Protein AF-A0A8G1UDC6-F1 (afdb_monomer)

Secondary structure (DSSP, 8-state):
---------------------------------TTHHHHHHHHHHHHHHHHHTT-EEEHHHHHHHTT------SS--EEEESSSS-HHHHHHHHHHHHHHTT-EEE-----SSEEEEEEEETTEEEEEEEEE----S--B--TT-SS-B--HHHHHHHHHHHHHHH--HHHHHHHHHHTTTS-HHHHHHHHHTT--SS-TTHHHHHHHHHHHHHHHTS-TT-HHHHHHHHHHHHHHHHHHHHHHHHHTT---TTSTT-------PPPP----------------------

Radius of gyration: 35.72 Å; Cα contacts (8 Å, |Δi|>4): 346; chains: 1; bounding box: 123×46×141 Å

Solvent-accessible surface area (backbone atoms only — not comparable to full-atom values): 17680 Å² total; per-residue (Å²): 142,83,89,85,85,85,91,87,84,89,83,89,79,88,78,86,78,84,87,76,90,72,92,77,78,95,69,88,72,72,79,76,45,89,61,50,70,49,51,52,51,52,42,53,64,41,20,69,58,26,68,75,60,57,35,17,32,27,56,37,68,33,39,40,55,73,73,37,85,32,62,66,68,76,58,47,60,37,34,35,23,67,68,81,75,60,56,66,60,54,50,51,54,49,45,51,50,35,41,74,74,69,40,52,71,47,78,59,89,61,59,84,51,38,38,48,36,41,33,41,50,96,85,42,76,37,32,37,34,40,37,63,44,81,63,84,58,73,62,40,73,48,83,90,53,70,44,41,22,44,30,69,66,51,34,44,15,47,33,52,49,51,20,53,74,68,30,39,44,56,36,47,47,37,44,55,37,45,55,81,82,42,55,72,70,54,43,50,56,44,30,51,72,66,55,84,67,92,61,80,64,54,62,57,58,45,38,23,58,23,32,42,53,11,36,73,65,45,64,84,91,49,62,62,65,31,52,52,30,47,49,52,24,48,51,46,50,52,51,52,52,56,56,50,51,62,72,68,62,66,78,60,83,80,66,75,79,72,72,79,89,77,82,85,82,85,84,85,86,87,82,89,81,87,84,87,82,87,89,82,86,84,81,83,85,88,86,85,88,136

Structure (mmCIF, N/CA/C/O backbone):
data_AF-A0A8G1UDC6-F1
#
_entry.id   AF-A0A8G1UDC6-F1
#
loop_
_atom_site.group_PDB
_atom_site.id
_atom_site.type_symbol
_atom_site.label_atom_id
_atom_site.label_alt_id
_atom_site.label_comp_id
_atom_site.label_asym_id
_atom_site.label_entity_id
_atom_site.label_seq_id
_atom_site.pdbx_PDB_ins_code
_atom_site.Cartn_x
_atom_site.Cartn_y
_atom_site.Cartn_z
_atom_site.occupancy
_atom_site.B_iso_or_equiv
_atom_site.auth_seq_id
_atom_site.auth_comp_id
_atom_site.auth_asym_id
_atom_site.auth_atom_id
_atom_site.pdbx_PDB_model_num
ATOM 1 N N . MET A 1 1 ? 69.628 4.268 53.615 1.00 43.34 1 MET A N 1
ATOM 2 C CA . MET A 1 1 ? 70.796 3.500 53.152 1.00 43.34 1 MET A CA 1
ATOM 3 C C . MET A 1 1 ? 70.435 2.039 53.298 1.00 43.34 1 MET A C 1
ATOM 5 O O . MET A 1 1 ? 70.384 1.570 54.422 1.00 43.34 1 MET A O 1
ATOM 9 N N . ASP A 1 2 ? 69.950 1.421 52.227 1.00 42.97 2 ASP A N 1
ATOM 10 C CA . ASP A 1 2 ? 70.612 0.277 51.594 1.00 42.97 2 ASP A CA 1
ATOM 11 C C . ASP A 1 2 ? 69.826 -0.099 50.334 1.00 42.97 2 ASP A C 1
ATOM 13 O O . ASP A 1 2 ? 68.608 -0.274 50.358 1.00 42.97 2 ASP A O 1
ATOM 17 N N . GLU A 1 3 ? 70.551 -0.112 49.221 1.00 47.50 3 GLU A N 1
ATOM 18 C CA . GLU A 1 3 ? 70.140 -0.647 47.929 1.00 47.50 3 GLU A CA 1
ATOM 19 C C . GLU A 1 3 ? 70.458 -2.144 47.860 1.00 47.50 3 GLU A C 1
ATOM 21 O O . GLU A 1 3 ? 71.417 -2.610 48.468 1.00 47.50 3 GLU A O 1
ATOM 26 N N . THR A 1 4 ? 69.672 -2.878 47.073 1.00 51.91 4 THR A N 1
ATOM 27 C CA . THR A 1 4 ? 70.009 -4.055 46.235 1.00 51.91 4 THR A CA 1
ATOM 28 C C . THR A 1 4 ? 68.657 -4.555 45.692 1.00 51.91 4 THR A C 1
ATOM 30 O O . THR A 1 4 ? 67.708 -4.689 46.450 1.00 51.91 4 THR A O 1
ATOM 33 N N . GLY A 1 5 ? 68.377 -4.777 44.408 1.00 40.84 5 GLY A N 1
ATOM 34 C CA . GLY A 1 5 ? 69.206 -4.995 43.230 1.00 40.84 5 GLY A CA 1
ATOM 35 C C . GLY A 1 5 ? 68.866 -6.366 42.621 1.00 40.84 5 GLY A C 1
ATOM 36 O O . GLY A 1 5 ? 69.236 -7.374 43.206 1.00 40.84 5 GLY A O 1
ATOM 37 N N . GLY A 1 6 ? 68.228 -6.402 41.437 1.00 38.47 6 GLY A N 1
ATOM 38 C CA . GLY A 1 6 ? 68.503 -7.444 40.423 1.00 38.47 6 GLY A CA 1
ATOM 39 C C . GLY A 1 6 ? 67.436 -8.498 40.046 1.00 38.47 6 GLY A C 1
ATOM 40 O O . GLY A 1 6 ? 67.378 -9.555 40.652 1.00 38.47 6 GLY A O 1
ATOM 41 N N . ALA A 1 7 ? 66.718 -8.220 38.944 1.00 42.31 7 ALA A N 1
ATOM 42 C CA . ALA A 1 7 ? 66.641 -8.968 37.662 1.00 42.31 7 ALA A CA 1
ATOM 43 C C . ALA A 1 7 ? 66.162 -10.446 37.512 1.00 42.31 7 ALA A C 1
ATOM 45 O O . ALA A 1 7 ? 66.628 -11.354 38.187 1.00 42.31 7 ALA A O 1
ATOM 46 N N . GLY A 1 8 ? 65.393 -10.670 36.422 1.00 32.50 8 GLY A N 1
ATOM 47 C CA . GLY A 1 8 ? 65.305 -11.915 35.617 1.00 32.50 8 GLY A CA 1
ATOM 48 C C . GLY A 1 8 ? 63.871 -12.470 35.474 1.00 32.50 8 GLY A C 1
ATOM 49 O O . GLY A 1 8 ? 63.338 -12.962 36.454 1.00 32.50 8 GLY A O 1
ATOM 50 N N . ALA A 1 9 ? 63.097 -12.290 34.392 1.00 35.19 9 ALA A N 1
ATOM 51 C CA . ALA A 1 9 ? 63.211 -12.678 32.971 1.00 35.19 9 ALA A CA 1
ATOM 52 C C . ALA A 1 9 ? 62.417 -13.959 32.591 1.00 35.19 9 ALA A C 1
ATOM 54 O O . ALA A 1 9 ? 62.585 -15.007 33.200 1.00 35.19 9 ALA A O 1
ATOM 55 N N . ALA A 1 10 ? 61.677 -13.825 31.477 1.00 33.41 10 ALA A N 1
ATOM 56 C CA . ALA A 1 10 ? 61.225 -14.833 30.502 1.00 33.41 10 ALA A CA 1
ATOM 57 C C . ALA A 1 10 ? 59.993 -15.723 30.790 1.00 33.41 10 ALA A C 1
ATOM 59 O O . ALA A 1 10 ? 59.867 -16.348 31.835 1.00 33.41 10 ALA A O 1
ATOM 60 N N . GLY A 1 11 ? 59.138 -15.863 29.763 1.00 32.22 11 GLY A N 1
ATOM 61 C CA . GLY A 1 11 ? 58.190 -16.977 29.644 1.00 32.22 11 GLY A CA 1
ATOM 62 C C . GLY A 1 11 ? 56.978 -16.708 28.754 1.00 32.22 11 GLY A C 1
ATOM 63 O O . GLY A 1 11 ? 55.902 -16.415 29.257 1.00 32.22 11 GLY A O 1
ATOM 64 N N . ALA A 1 12 ? 57.152 -16.816 27.435 1.00 35.72 12 ALA A N 1
ATOM 65 C CA . ALA A 1 12 ? 56.077 -16.811 26.445 1.00 35.72 12 ALA A CA 1
ATOM 66 C C . ALA A 1 12 ? 55.159 -18.045 26.572 1.00 35.72 12 ALA A C 1
ATOM 68 O O . ALA A 1 12 ? 55.632 -19.141 26.864 1.00 35.72 12 ALA A O 1
ATOM 69 N N . GLY A 1 13 ? 53.870 -17.877 26.271 1.00 33.97 13 GLY A N 1
ATOM 70 C CA . GLY A 1 13 ? 52.909 -18.969 26.134 1.00 33.97 13 GLY A CA 1
ATOM 71 C C . GLY A 1 13 ? 51.790 -18.577 25.177 1.00 33.97 13 GLY A C 1
ATOM 72 O O . GLY A 1 13 ? 50.877 -17.848 25.552 1.00 33.97 13 GLY A O 1
ATOM 73 N N . ALA A 1 14 ? 51.911 -19.027 23.929 1.00 36.09 14 ALA A N 1
ATOM 74 C CA . ALA A 1 14 ? 50.876 -18.951 22.910 1.00 36.09 14 ALA A CA 1
ATOM 75 C C . ALA A 1 14 ? 49.704 -19.869 23.293 1.00 36.09 14 ALA A C 1
ATOM 77 O O . ALA A 1 14 ? 49.910 -21.049 23.570 1.00 36.09 14 ALA A O 1
ATOM 78 N N . GLY A 1 15 ? 48.489 -19.321 23.314 1.00 33.44 15 GLY A N 1
ATOM 79 C CA . GLY A 1 15 ? 47.251 -20.082 23.442 1.00 33.44 15 GLY A CA 1
ATOM 80 C C . GLY A 1 15 ? 46.541 -20.127 22.097 1.00 33.44 15 GLY A C 1
ATOM 81 O O . GLY A 1 15 ? 45.907 -19.152 21.701 1.00 33.44 15 GLY A O 1
ATOM 82 N N . GLU A 1 16 ? 46.675 -21.251 21.397 1.00 32.72 16 GLU A N 1
ATOM 83 C CA . GLU A 1 16 ? 45.831 -21.626 20.266 1.00 32.72 16 GLU A CA 1
ATOM 84 C C . GLU A 1 16 ? 44.377 -21.750 20.740 1.00 32.72 16 GLU A C 1
ATOM 86 O O . GLU A 1 16 ? 44.069 -22.549 21.624 1.00 32.72 16 GLU A O 1
ATOM 91 N N . VAL A 1 17 ? 43.466 -20.980 20.140 1.00 35.38 17 VAL A N 1
ATOM 92 C CA . VAL A 1 17 ? 42.025 -21.208 20.288 1.00 35.38 17 VAL A CA 1
ATOM 93 C C . VAL A 1 17 ? 41.536 -21.869 19.009 1.00 35.38 17 VAL A C 1
ATOM 95 O O . VAL A 1 17 ? 41.460 -21.254 17.947 1.00 35.38 17 VAL A O 1
ATOM 98 N N . SER A 1 18 ? 41.250 -23.162 19.142 1.00 32.66 18 SER A N 1
ATOM 99 C CA . SER A 1 18 ? 40.616 -24.006 18.134 1.00 32.66 18 SER A CA 1
ATOM 100 C C . SER A 1 18 ? 39.288 -23.406 17.675 1.00 32.66 18 SER A C 1
ATOM 102 O O . SER A 1 18 ? 38.358 -23.250 18.466 1.00 32.66 18 SER A O 1
ATOM 104 N N . VAL A 1 19 ? 39.183 -23.124 16.377 1.00 33.09 19 VAL A N 1
ATOM 105 C CA . VAL A 1 19 ? 37.913 -22.824 15.712 1.00 33.09 19 VAL A CA 1
ATOM 106 C C . VAL A 1 19 ? 37.268 -24.157 15.345 1.00 33.09 19 VAL A C 1
ATOM 108 O O . VAL A 1 19 ? 37.631 -24.792 14.359 1.00 33.09 19 VAL A O 1
ATOM 111 N N . SER A 1 20 ? 36.331 -24.596 16.182 1.00 31.02 20 SER A N 1
ATOM 112 C CA . SER A 1 20 ? 35.425 -25.701 15.880 1.00 31.02 20 SER A CA 1
ATOM 113 C C . SER A 1 20 ? 34.188 -25.144 15.185 1.00 31.02 20 SER A C 1
ATOM 115 O O . SER A 1 20 ? 33.348 -24.491 15.803 1.00 31.02 20 SER A O 1
ATOM 117 N N . THR A 1 21 ? 34.083 -25.434 13.895 1.00 40.75 21 THR A N 1
ATOM 118 C CA . THR A 1 21 ? 32.897 -25.292 13.054 1.00 40.75 21 THR A CA 1
ATOM 119 C C . THR A 1 21 ? 31.716 -26.064 13.643 1.00 40.75 21 THR A C 1
ATOM 121 O O . THR A 1 21 ? 31.729 -27.290 13.718 1.00 40.75 21 THR A O 1
ATOM 124 N N . GLY A 1 22 ? 30.671 -25.336 14.033 1.00 27.55 22 GLY A N 1
ATOM 125 C CA . GLY A 1 22 ? 29.355 -25.877 14.352 1.00 27.55 22 GLY A CA 1
ATOM 126 C C . GLY A 1 22 ? 28.329 -25.274 13.406 1.00 27.55 22 GLY A C 1
ATOM 127 O O . GLY A 1 22 ? 27.990 -24.101 13.525 1.00 27.55 22 GLY A O 1
ATOM 128 N N . ALA A 1 23 ? 27.872 -26.073 12.446 1.00 40.16 23 ALA A N 1
ATOM 129 C CA . ALA A 1 23 ? 26.732 -25.753 11.606 1.00 40.16 23 ALA A CA 1
ATOM 130 C C . ALA A 1 23 ? 25.472 -25.581 12.471 1.00 40.16 23 ALA A C 1
ATOM 132 O O . ALA A 1 23 ? 25.110 -26.475 13.235 1.00 40.16 23 ALA A O 1
ATOM 133 N N . VAL A 1 24 ? 24.797 -24.447 12.310 1.00 35.72 24 VAL A N 1
ATOM 134 C CA . VAL A 1 24 ? 23.431 -24.185 12.776 1.00 35.72 24 VAL A CA 1
ATOM 135 C C . VAL A 1 24 ? 22.775 -23.515 11.568 1.00 35.72 24 VAL A C 1
ATOM 137 O O . VAL A 1 24 ? 23.216 -22.462 11.132 1.00 35.72 24 VAL A O 1
ATOM 140 N N . GLY A 1 25 ? 21.950 -24.211 10.794 1.00 28.12 25 GLY A N 1
ATOM 141 C CA . GLY A 1 25 ? 20.619 -24.632 11.205 1.00 28.12 25 GLY A CA 1
ATOM 142 C C . GLY A 1 25 ? 19.645 -23.593 10.655 1.00 28.12 25 GLY A C 1
ATOM 143 O O . GLY A 1 25 ? 19.515 -22.518 11.227 1.00 28.12 25 GLY A O 1
ATOM 144 N N . SER A 1 26 ? 19.027 -23.900 9.510 1.00 38.84 26 SER A N 1
ATOM 145 C CA . SER A 1 26 ? 17.960 -23.102 8.908 1.00 38.84 26 SER A CA 1
ATOM 146 C C . SER A 1 26 ? 16.858 -22.833 9.930 1.00 38.84 26 SER A C 1
ATOM 148 O O . SER A 1 26 ? 16.151 -23.749 10.340 1.00 38.84 26 SER A O 1
ATOM 150 N N . GLY A 1 27 ? 16.709 -21.568 10.299 1.00 27.00 27 GLY A N 1
ATOM 151 C CA . GLY A 1 27 ? 15.557 -21.024 10.998 1.00 27.00 27 GLY A CA 1
ATOM 152 C C . GLY A 1 27 ? 15.199 -19.725 10.301 1.00 27.00 27 GLY A C 1
ATOM 153 O O . GLY A 1 27 ? 15.809 -18.694 10.556 1.00 27.00 27 GLY A O 1
ATOM 154 N N . SER A 1 28 ? 14.268 -19.790 9.354 1.00 34.16 28 SER A N 1
ATOM 155 C CA . SER A 1 28 ? 13.607 -18.612 8.804 1.00 34.16 28 SER A CA 1
ATOM 156 C C . SER A 1 28 ? 12.632 -18.079 9.854 1.00 34.16 28 SER A C 1
ATOM 158 O O . SER A 1 28 ? 11.417 -18.216 9.704 1.00 34.16 28 SER A O 1
ATOM 160 N N . ASP A 1 29 ? 13.161 -17.523 10.939 1.00 34.16 29 ASP A N 1
ATOM 161 C CA . ASP A 1 29 ? 12.390 -16.617 11.777 1.00 34.16 29 ASP A CA 1
ATOM 162 C C . ASP A 1 29 ? 12.250 -15.343 10.953 1.00 34.16 29 ASP A C 1
ATOM 164 O O . ASP A 1 29 ? 13.185 -14.555 10.821 1.00 34.16 29 ASP A O 1
ATOM 168 N N . GLY A 1 30 ? 11.107 -15.224 10.271 1.00 39.00 30 GLY A N 1
ATOM 169 C CA . GLY A 1 30 ? 10.770 -14.044 9.492 1.00 39.00 30 GLY A CA 1
ATOM 170 C C . GLY A 1 30 ? 10.944 -12.831 10.388 1.00 39.00 30 GLY A C 1
ATOM 171 O O . GLY A 1 30 ? 10.239 -12.717 11.385 1.00 39.00 30 GLY A O 1
ATOM 172 N N . GLU A 1 31 ? 11.917 -11.980 10.062 1.00 39.75 31 GLU A N 1
ATOM 173 C CA . GLU A 1 31 ? 12.243 -10.789 10.835 1.00 39.75 31 GLU A CA 1
ATOM 174 C C . GLU A 1 31 ? 10.967 -9.972 11.047 1.00 39.75 31 GLU A C 1
ATOM 176 O O . GLU A 1 31 ? 10.452 -9.282 10.156 1.00 39.75 31 GLU A O 1
ATOM 181 N N . VAL A 1 32 ? 10.421 -10.099 12.254 1.00 57.50 32 VAL A N 1
ATOM 182 C CA . VAL A 1 32 ? 9.307 -9.307 12.738 1.00 57.50 32 VAL A CA 1
ATOM 183 C C . VAL A 1 32 ? 9.871 -7.904 12.901 1.00 57.50 32 VAL A C 1
ATOM 185 O O . VAL A 1 32 ? 10.458 -7.567 13.925 1.00 57.50 32 VAL A O 1
ATOM 188 N N . GLY A 1 33 ? 9.795 -7.121 11.821 1.00 58.88 33 GLY A N 1
ATOM 189 C CA . GLY A 1 33 ? 10.321 -5.760 11.796 1.00 58.88 33 GLY A CA 1
ATOM 190 C C . GLY A 1 33 ? 9.818 -4.957 13.002 1.00 58.88 33 GLY A C 1
ATOM 191 O O . GLY A 1 33 ? 8.706 -5.219 13.481 1.00 58.88 33 GLY A O 1
ATOM 192 N N . PRO A 1 34 ? 10.606 -3.985 13.492 1.0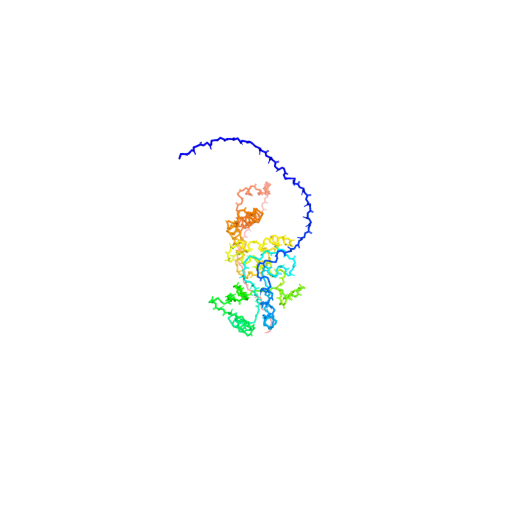0 62.41 34 PRO A N 1
ATOM 193 C CA . PRO A 1 34 ? 10.298 -3.251 14.714 1.00 62.41 34 PRO A CA 1
ATOM 194 C C . PRO A 1 34 ? 8.857 -2.722 14.697 1.00 62.41 34 PRO A C 1
ATOM 196 O O . PRO A 1 34 ? 8.357 -2.261 13.666 1.00 62.41 34 PRO A O 1
ATOM 199 N N . GLY A 1 35 ? 8.163 -2.829 15.830 1.00 77.19 35 GLY A N 1
ATOM 200 C CA . GLY A 1 35 ? 6.800 -2.319 15.975 1.00 77.19 35 GLY A CA 1
ATOM 201 C C . GLY A 1 35 ? 5.680 -3.226 15.447 1.00 77.19 35 GLY A C 1
ATOM 202 O O . GLY A 1 35 ? 4.565 -2.744 15.273 1.00 77.19 35 GLY A O 1
ATOM 203 N N . ALA A 1 36 ? 5.940 -4.494 15.104 1.00 82.12 36 ALA A N 1
ATOM 204 C CA . ALA A 1 36 ? 4.899 -5.370 14.552 1.00 82.12 36 ALA A CA 1
ATOM 205 C C . ALA A 1 36 ? 3.763 -5.657 15.541 1.00 82.12 36 ALA A C 1
ATOM 207 O O . ALA A 1 36 ? 2.600 -5.627 15.145 1.00 82.12 36 ALA A O 1
ATOM 208 N N . ASP A 1 37 ? 4.092 -5.879 16.813 1.00 85.75 37 ASP A N 1
ATOM 209 C CA . ASP A 1 37 ? 3.095 -6.088 17.863 1.00 85.75 37 ASP A CA 1
ATOM 210 C C . ASP A 1 37 ? 2.257 -4.822 18.073 1.00 85.75 37 ASP A C 1
ATOM 212 O O . ASP A 1 37 ? 1.041 -4.895 18.247 1.00 85.75 37 ASP A O 1
ATOM 216 N N . GLU A 1 38 ? 2.887 -3.647 18.010 1.00 87.50 38 GLU A N 1
ATOM 217 C CA . GLU A 1 38 ? 2.212 -2.354 18.086 1.00 87.50 38 GLU A CA 1
ATOM 218 C C . GLU A 1 38 ? 1.299 -2.111 16.875 1.00 87.50 38 GLU A C 1
ATOM 220 O O . GLU A 1 38 ? 0.169 -1.659 17.057 1.00 87.50 38 GLU A O 1
ATOM 225 N N . ARG A 1 39 ? 1.735 -2.458 15.654 1.00 88.75 39 ARG A N 1
ATOM 226 C CA . ARG A 1 39 ? 0.893 -2.403 14.445 1.00 88.75 39 ARG A CA 1
ATOM 227 C C . ARG A 1 39 ? -0.296 -3.354 14.554 1.00 88.75 39 ARG A C 1
ATOM 229 O O . ARG A 1 39 ? -1.422 -2.955 14.272 1.00 88.75 39 ARG A O 1
ATOM 236 N N . ALA A 1 40 ? -0.063 -4.590 14.991 1.00 90.00 40 ALA A N 1
ATOM 237 C CA . ALA A 1 40 ? -1.118 -5.581 15.172 1.00 90.00 40 ALA A CA 1
ATOM 238 C C . ALA A 1 40 ? -2.141 -5.133 16.227 1.00 90.00 40 ALA A C 1
ATOM 240 O O . ALA A 1 40 ? -3.344 -5.255 15.996 1.00 90.00 40 ALA A O 1
ATOM 241 N N . ALA A 1 41 ? -1.679 -4.562 17.344 1.00 90.62 41 ALA A N 1
ATOM 242 C CA . ALA A 1 41 ? -2.545 -3.995 18.373 1.00 90.62 41 ALA A CA 1
ATOM 243 C C . ALA A 1 41 ? -3.378 -2.821 17.834 1.00 90.62 41 ALA A C 1
ATOM 245 O O . ALA A 1 41 ? -4.593 -2.806 18.014 1.00 90.62 41 ALA A O 1
ATOM 246 N N . LEU A 1 42 ? -2.754 -1.888 17.105 1.00 92.31 42 LEU A N 1
ATOM 247 C CA . LEU A 1 42 ? -3.461 -0.756 16.502 1.00 92.31 42 LEU A CA 1
ATOM 248 C C . LEU A 1 42 ? -4.537 -1.219 15.507 1.00 92.31 42 LEU A C 1
ATOM 250 O O . LEU A 1 42 ? -5.654 -0.706 15.521 1.00 92.31 42 LEU A O 1
ATOM 254 N N . LEU A 1 43 ? -4.226 -2.210 14.665 1.00 94.62 43 LEU A N 1
ATOM 255 C CA . LEU A 1 43 ? -5.180 -2.780 13.709 1.00 94.62 43 LEU A CA 1
ATOM 256 C C . LEU A 1 43 ? -6.323 -3.533 14.401 1.00 94.62 43 LEU A C 1
ATOM 258 O O . LEU A 1 43 ? -7.457 -3.469 13.931 1.00 94.62 43 LEU A O 1
ATOM 262 N N . ALA A 1 44 ? -6.049 -4.226 15.509 1.00 95.06 44 ALA A N 1
ATOM 263 C CA . ALA A 1 44 ? -7.085 -4.876 16.307 1.00 95.06 44 ALA A CA 1
ATOM 264 C C . ALA A 1 44 ? -8.061 -3.847 16.904 1.00 95.06 44 ALA A C 1
ATOM 266 O O . ALA A 1 44 ? -9.273 -4.025 16.800 1.00 95.06 44 ALA A O 1
ATOM 267 N N . ASP A 1 45 ? -7.551 -2.736 17.439 1.00 95.56 45 ASP A N 1
ATOM 268 C CA . ASP A 1 45 ? -8.388 -1.661 17.983 1.00 95.56 45 ASP A CA 1
ATOM 269 C C . ASP A 1 45 ? -9.150 -0.897 16.882 1.00 95.56 45 ASP A C 1
ATOM 271 O O . ASP A 1 45 ? -10.291 -0.474 17.081 1.00 95.56 45 ASP A O 1
ATOM 275 N N . ALA A 1 46 ? -8.561 -0.757 15.689 1.00 95.62 46 ALA A N 1
ATOM 276 C CA . ALA A 1 46 ? -9.202 -0.139 14.525 1.00 95.62 46 ALA A CA 1
ATOM 277 C C . ALA A 1 46 ? -10.258 -1.037 13.851 1.00 95.62 46 ALA A C 1
ATOM 279 O O . ALA A 1 46 ? -11.092 -0.539 13.088 1.00 95.62 46 ALA A O 1
ATOM 280 N N . GLN A 1 47 ? -10.246 -2.350 14.113 1.00 96.88 47 GLN A N 1
ATOM 281 C CA . GLN A 1 47 ? -11.038 -3.344 13.384 1.00 96.88 47 GLN A CA 1
ATOM 282 C C . GLN A 1 47 ? -12.531 -3.002 13.260 1.00 96.88 47 GLN A C 1
ATOM 284 O O . GLN A 1 47 ? -13.044 -3.067 12.137 1.00 96.88 47 GLN A O 1
ATOM 289 N N . PRO A 1 48 ? -13.254 -2.613 14.330 1.00 96.44 48 PRO A N 1
ATOM 290 C CA . PRO A 1 48 ? -14.682 -2.320 14.217 1.00 96.44 48 PRO A CA 1
ATOM 291 C C . PRO A 1 48 ? -14.967 -1.182 13.232 1.00 96.44 48 PRO A C 1
ATOM 293 O O . PRO A 1 48 ? -15.944 -1.228 12.481 1.00 96.44 48 PRO A O 1
ATOM 296 N N . TYR A 1 49 ? -14.090 -0.176 13.204 1.00 96.75 49 TYR A N 1
ATOM 297 C CA . TYR A 1 49 ? -14.211 0.965 12.307 1.00 96.75 49 TYR A CA 1
ATOM 298 C C . TYR A 1 49 ? -13.860 0.587 10.866 1.00 96.75 49 TYR A C 1
ATOM 300 O O . TYR A 1 49 ? -14.607 0.927 9.946 1.00 96.75 49 TYR A O 1
ATOM 308 N N . CYS A 1 50 ? -12.786 -0.187 10.670 1.00 96.62 50 CYS A N 1
ATOM 309 C CA . CYS A 1 50 ? -12.391 -0.674 9.350 1.00 96.62 50 CYS A CA 1
ATOM 310 C C . CYS A 1 50 ? -13.492 -1.514 8.693 1.00 96.62 50 CYS A C 1
ATOM 312 O O . CYS A 1 50 ? -13.814 -1.299 7.526 1.00 96.62 50 CYS A O 1
ATOM 314 N N . LEU A 1 51 ? -14.128 -2.412 9.453 1.00 95.19 51 LEU A N 1
ATOM 315 C CA . LEU A 1 51 ? -15.245 -3.226 8.966 1.00 95.19 51 LEU A CA 1
ATOM 316 C C . LEU A 1 51 ? -16.467 -2.376 8.599 1.00 95.19 51 LEU A C 1
ATOM 318 O O . LEU A 1 51 ? -17.102 -2.618 7.576 1.00 95.19 51 LEU A O 1
ATOM 322 N N . ARG A 1 52 ? -16.792 -1.362 9.410 1.00 95.38 52 ARG A N 1
ATOM 323 C CA . ARG A 1 52 ? -17.953 -0.491 9.182 1.00 95.38 52 ARG A CA 1
ATOM 324 C C . ARG A 1 52 ? -17.803 0.395 7.945 1.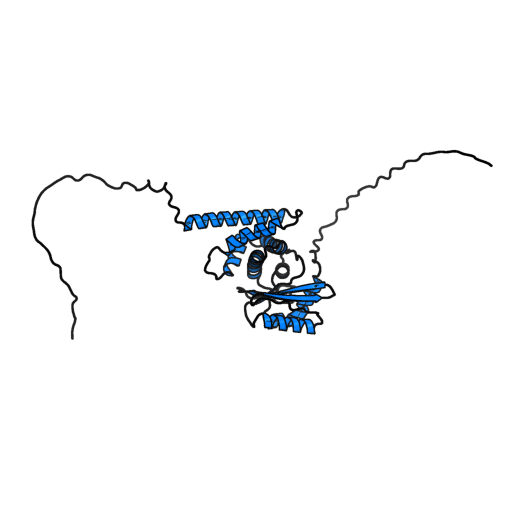00 95.38 52 ARG A C 1
ATOM 326 O O . ARG A 1 52 ? -18.792 0.656 7.266 1.00 95.38 52 ARG A O 1
ATOM 333 N N . HIS A 1 53 ? -16.592 0.879 7.687 1.00 94.94 53 HIS A N 1
ATOM 334 C CA . HIS A 1 53 ? -16.311 1.864 6.639 1.00 94.94 53 HIS A CA 1
ATOM 335 C C . HIS A 1 53 ? -15.569 1.285 5.431 1.00 94.94 53 HIS A C 1
ATOM 337 O O . HIS A 1 53 ? -15.089 2.047 4.592 1.00 94.94 53 HIS A O 1
ATOM 343 N N . ALA A 1 54 ? -15.482 -0.047 5.339 1.00 93.69 54 ALA A N 1
ATOM 344 C CA . ALA A 1 54 ? -14.763 -0.755 4.282 1.00 93.69 54 ALA A CA 1
ATOM 345 C C . ALA A 1 54 ? -13.330 -0.221 4.079 1.00 93.69 54 ALA A C 1
ATOM 347 O O . ALA A 1 54 ? -12.872 -0.056 2.948 1.00 93.69 54 ALA A O 1
ATOM 348 N N . LEU A 1 55 ? -12.631 0.082 5.181 1.00 96.88 55 LEU A N 1
ATOM 349 C CA . LEU A 1 55 ? -11.208 0.410 5.131 1.00 96.88 55 LEU A CA 1
ATOM 350 C C . LEU A 1 55 ? -10.424 -0.895 5.019 1.00 96.88 55 LEU A C 1
ATOM 352 O O . LEU A 1 55 ? -10.563 -1.783 5.865 1.00 96.88 55 LEU A O 1
ATOM 356 N N . ALA A 1 56 ? -9.606 -0.995 3.980 1.00 97.62 56 ALA A N 1
ATOM 357 C CA . ALA A 1 56 ? -8.782 -2.155 3.706 1.00 97.62 56 ALA A CA 1
ATOM 358 C C . ALA A 1 56 ? -7.301 -1.829 3.922 1.00 97.62 56 ALA A C 1
ATOM 360 O O . ALA A 1 56 ? -6.819 -0.781 3.505 1.00 97.62 56 ALA A O 1
ATOM 361 N N . LEU A 1 57 ? -6.567 -2.737 4.555 1.00 97.50 57 LEU A N 1
ATOM 362 C CA . LEU A 1 57 ? -5.120 -2.661 4.703 1.00 97.50 57 LEU A CA 1
ATOM 363 C C . LEU A 1 57 ? -4.436 -2.874 3.349 1.00 97.50 57 LEU A C 1
ATOM 365 O O . LEU A 1 57 ? -4.756 -3.817 2.625 1.00 97.50 57 LEU A O 1
ATOM 369 N N . ALA A 1 58 ? -3.472 -2.017 3.032 1.00 95.50 58 ALA A N 1
ATOM 370 C CA . ALA A 1 58 ? -2.632 -2.082 1.842 1.00 95.50 58 ALA A CA 1
ATOM 371 C C . ALA A 1 58 ? -1.144 -1.896 2.211 1.00 95.50 58 ALA A C 1
ATOM 373 O O . ALA A 1 58 ? -0.762 -1.920 3.382 1.00 95.50 58 ALA A O 1
ATOM 374 N N . GLY A 1 59 ? -0.281 -1.752 1.201 1.00 92.38 59 GLY A N 1
ATOM 375 C CA . GLY A 1 59 ? 1.162 -1.580 1.388 1.00 92.38 59 GLY A CA 1
ATOM 376 C C . GLY A 1 59 ? 1.878 -2.849 1.869 1.00 92.38 59 GLY A C 1
ATOM 377 O O . GLY A 1 59 ? 1.424 -3.971 1.634 1.00 92.38 59 GLY A O 1
ATOM 378 N N . ALA A 1 60 ? 3.021 -2.674 2.538 1.00 91.94 60 ALA A N 1
ATOM 379 C CA . ALA A 1 60 ? 3.907 -3.774 2.931 1.00 91.94 60 ALA A CA 1
ATOM 380 C C . ALA A 1 60 ? 3.241 -4.798 3.871 1.00 91.94 60 ALA A C 1
ATOM 382 O O . ALA A 1 60 ? 3.423 -6.002 3.687 1.00 91.94 60 ALA A O 1
ATOM 383 N N . ASP A 1 61 ? 2.443 -4.351 4.848 1.00 92.25 61 ASP A N 1
ATOM 384 C CA . ASP A 1 61 ? 1.742 -5.261 5.766 1.00 92.25 61 ASP A CA 1
ATOM 385 C C . ASP A 1 61 ? 0.682 -6.104 5.029 1.00 92.25 61 ASP A C 1
ATOM 387 O O . ASP A 1 61 ? 0.546 -7.298 5.301 1.00 92.25 61 ASP A O 1
ATOM 391 N N . ALA A 1 62 ? -0.002 -5.543 4.024 1.00 94.88 62 ALA A N 1
ATOM 392 C CA . ALA A 1 62 ? -0.906 -6.315 3.171 1.00 94.88 62 ALA A CA 1
ATOM 393 C C . ALA A 1 62 ? -0.158 -7.371 2.345 1.00 94.88 62 ALA A C 1
ATOM 395 O O . ALA A 1 62 ? -0.594 -8.519 2.280 1.00 94.88 62 ALA A O 1
ATOM 396 N N . LEU A 1 63 ? 0.997 -7.027 1.761 1.00 94.81 63 LEU A N 1
ATOM 397 C CA . LEU A 1 63 ? 1.826 -7.993 1.028 1.00 94.81 63 LEU A CA 1
ATOM 398 C C . LEU A 1 63 ? 2.277 -9.158 1.916 1.00 94.81 63 LEU A C 1
ATOM 400 O O . LEU A 1 63 ? 2.246 -10.308 1.477 1.00 94.81 63 LEU A O 1
ATOM 404 N N . ARG A 1 64 ? 2.628 -8.882 3.177 1.00 93.38 64 ARG A N 1
ATOM 405 C CA . ARG A 1 64 ? 2.964 -9.922 4.162 1.00 93.38 64 ARG A CA 1
ATOM 406 C C . ARG A 1 64 ? 1.791 -10.851 4.446 1.00 93.38 64 ARG A C 1
ATOM 408 O O . ARG A 1 64 ? 1.980 -12.064 4.459 1.00 93.38 64 ARG A O 1
ATOM 415 N N . LEU A 1 65 ? 0.581 -10.313 4.598 1.00 95.00 65 LEU A N 1
ATOM 416 C CA . LEU A 1 65 ? -0.640 -11.113 4.776 1.00 95.00 65 LEU A CA 1
ATOM 417 C C . LEU A 1 65 ? -1.008 -11.923 3.523 1.00 95.00 65 LEU A C 1
ATOM 419 O O . LEU A 1 65 ? -1.588 -13.000 3.633 1.00 95.00 65 LEU A O 1
ATOM 423 N N . HIS A 1 66 ? -0.608 -11.458 2.338 1.00 95.88 66 HIS A N 1
ATOM 424 C CA . HIS A 1 66 ? -0.663 -12.234 1.094 1.00 95.88 66 HIS A CA 1
ATOM 425 C C . HIS A 1 66 ? 0.475 -13.261 0.964 1.00 95.88 66 HIS A C 1
ATOM 427 O O . HIS A 1 66 ? 0.504 -14.033 0.002 1.00 95.88 66 HIS A O 1
ATOM 433 N N . GLY A 1 67 ? 1.404 -13.317 1.922 1.00 94.25 67 GLY A N 1
ATOM 434 C CA . GLY A 1 67 ? 2.514 -14.268 1.970 1.00 94.25 67 GLY A CA 1
ATOM 435 C C . GLY A 1 67 ? 3.727 -13.872 1.127 1.00 94.25 67 GLY A C 1
ATOM 436 O O . GLY A 1 67 ? 4.434 -14.757 0.643 1.00 94.25 67 GLY A O 1
ATOM 437 N N . LEU A 1 68 ? 3.946 -12.575 0.890 1.00 93.75 68 LEU A N 1
ATOM 438 C CA . LEU A 1 68 ? 5.177 -12.055 0.290 1.00 93.75 68 LEU A CA 1
ATOM 439 C C . LEU A 1 68 ? 6.131 -11.531 1.370 1.00 93.75 68 LEU A C 1
ATOM 441 O O . LEU A 1 68 ? 5.712 -10.926 2.357 1.00 93.75 68 LEU A O 1
ATOM 445 N N . ALA A 1 69 ? 7.433 -11.711 1.152 1.00 90.88 69 ALA A N 1
ATOM 446 C CA . ALA A 1 69 ? 8.486 -11.207 2.030 1.00 90.88 69 ALA A CA 1
ATOM 447 C C . ALA A 1 69 ? 8.758 -9.711 1.777 1.00 90.88 69 ALA A C 1
ATOM 449 O O . ALA A 1 69 ? 9.854 -9.321 1.389 1.00 90.88 69 ALA A O 1
ATOM 450 N N . ALA A 1 70 ? 7.743 -8.865 1.966 1.00 86.81 70 ALA A N 1
ATOM 451 C CA . ALA A 1 70 ? 7.897 -7.420 1.836 1.00 86.81 70 ALA A CA 1
ATOM 452 C C . ALA A 1 70 ? 8.572 -6.847 3.094 1.00 86.81 70 ALA A C 1
ATOM 454 O O . ALA A 1 70 ? 8.094 -7.089 4.211 1.00 86.81 70 ALA A O 1
ATOM 455 N N . PRO A 1 71 ? 9.672 -6.093 2.976 1.00 82.12 71 PRO A N 1
ATOM 456 C CA . PRO A 1 71 ? 10.295 -5.482 4.137 1.00 82.12 71 PRO A CA 1
ATOM 457 C C . PRO A 1 71 ? 9.471 -4.272 4.588 1.00 82.12 71 PRO A C 1
ATOM 459 O O . PRO A 1 71 ? 9.113 -3.403 3.795 1.00 82.12 71 PRO A O 1
ATOM 462 N N . VAL A 1 72 ? 9.176 -4.205 5.884 1.00 73.50 72 VAL A N 1
ATOM 463 C CA . VAL A 1 72 ? 8.541 -3.032 6.489 1.00 73.50 72 VAL A CA 1
ATOM 464 C C . VAL A 1 72 ? 9.658 -2.089 6.906 1.00 73.50 72 VAL A C 1
ATOM 466 O O . VAL A 1 72 ? 10.337 -2.318 7.905 1.00 73.50 72 VAL A O 1
ATOM 469 N N . HIS A 1 73 ? 9.875 -1.062 6.092 1.00 67.81 73 HIS A N 1
ATOM 470 C CA . HIS A 1 73 ? 10.777 0.036 6.409 1.00 67.81 73 HIS A CA 1
ATOM 471 C C . HIS A 1 73 ? 9.974 1.119 7.134 1.00 67.81 73 HIS A C 1
ATOM 473 O O . HIS A 1 73 ? 9.075 1.716 6.549 1.00 67.81 73 HIS A O 1
ATOM 479 N N . GLY A 1 74 ? 10.291 1.365 8.407 1.00 59.12 74 GLY A N 1
ATOM 480 C CA . GLY A 1 74 ? 9.623 2.393 9.209 1.00 59.12 74 GLY A CA 1
ATOM 481 C C . GLY A 1 74 ? 8.168 2.076 9.583 1.00 59.12 74 GLY A C 1
ATOM 482 O O . GLY A 1 74 ? 7.750 0.919 9.641 1.00 59.12 74 GLY A O 1
ATOM 483 N N . THR A 1 75 ? 7.417 3.124 9.914 1.00 59.44 75 THR A N 1
ATOM 484 C CA . THR A 1 75 ? 6.104 3.070 10.570 1.00 59.44 75 THR A CA 1
ATOM 485 C C . THR A 1 75 ? 5.075 3.885 9.801 1.00 59.44 75 THR A C 1
ATOM 487 O O . THR A 1 75 ? 5.013 5.080 10.049 1.00 59.44 75 THR A O 1
ATOM 490 N N . ASP A 1 76 ? 4.254 3.277 8.934 1.00 76.12 76 ASP A N 1
ATOM 491 C CA . ASP A 1 76 ? 3.242 4.079 8.211 1.00 76.12 76 ASP A CA 1
ATOM 492 C C . ASP A 1 76 ? 1.895 3.424 7.849 1.00 76.12 76 ASP A C 1
ATOM 494 O O . ASP A 1 76 ? 1.057 4.138 7.320 1.00 76.12 76 ASP A O 1
ATOM 498 N N . LEU A 1 77 ? 1.639 2.134 8.123 1.00 90.81 77 LEU A N 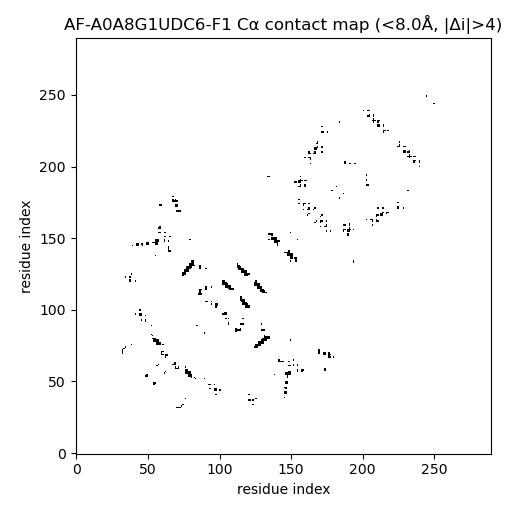1
ATOM 499 C CA . LEU A 1 77 ? 0.334 1.448 7.933 1.00 90.81 77 LEU A CA 1
ATOM 500 C C . LEU A 1 77 ? -0.644 2.102 6.930 1.00 90.81 77 LEU A C 1
ATOM 502 O O . LEU A 1 77 ? -1.391 3.021 7.263 1.00 90.81 77 LEU A O 1
ATOM 506 N N . LEU A 1 78 ? -0.723 1.578 5.711 1.00 93.56 78 LEU A N 1
ATOM 507 C CA . LEU A 1 78 ? -1.619 2.139 4.705 1.00 93.56 78 LEU A CA 1
ATOM 508 C C . LEU A 1 78 ? -3.023 1.523 4.798 1.00 93.56 78 LEU A C 1
ATOM 510 O O . LEU A 1 78 ? -3.184 0.327 4.562 1.00 93.56 78 LEU A O 1
ATOM 514 N N . LEU A 1 79 ? -4.048 2.340 5.052 1.00 96.56 79 LEU A N 1
ATOM 515 C CA . LEU A 1 79 ? -5.450 1.962 4.866 1.00 96.56 79 LEU A CA 1
ATOM 516 C C . LEU A 1 79 ? -6.038 2.680 3.647 1.00 96.56 79 LEU A C 1
ATOM 518 O O . LEU A 1 79 ? -5.893 3.890 3.464 1.00 96.56 79 LEU A O 1
ATOM 522 N N . VAL A 1 80 ? -6.749 1.929 2.817 1.00 96.75 80 VAL A N 1
ATOM 523 C CA . VAL A 1 80 ? -7.372 2.414 1.587 1.00 96.75 80 VAL A CA 1
ATOM 524 C C . VAL A 1 80 ? -8.871 2.172 1.595 1.00 96.75 80 VAL A C 1
ATOM 526 O O . VAL A 1 80 ? -9.369 1.243 2.228 1.00 96.75 80 VAL A O 1
ATOM 529 N N . THR A 1 81 ? -9.600 3.006 0.864 1.00 95.31 81 THR A N 1
ATOM 530 C CA . THR A 1 81 ? -11.026 2.800 0.605 1.00 95.31 81 THR A CA 1
ATOM 531 C C . THR A 1 81 ? -11.400 3.243 -0.804 1.00 95.31 81 THR A C 1
ATOM 533 O O . THR A 1 81 ? -10.883 4.246 -1.304 1.00 95.31 81 THR A O 1
ATOM 536 N N . GLY A 1 82 ? -12.310 2.495 -1.433 1.00 90.31 82 GLY A N 1
ATOM 537 C CA . GLY A 1 82 ? -12.885 2.835 -2.736 1.00 90.31 82 GLY A CA 1
ATOM 538 C C . GLY A 1 82 ? -13.996 3.875 -2.646 1.00 90.31 82 GLY A C 1
ATOM 539 O O . GLY A 1 82 ? -14.042 4.828 -3.422 1.00 90.31 82 GLY A O 1
ATOM 540 N N . GLU A 1 83 ? -14.855 3.762 -1.633 1.00 85.94 83 GLU A N 1
ATOM 541 C CA . GLU A 1 83 ? -16.131 4.486 -1.559 1.00 85.94 83 GLU A CA 1
ATOM 542 C C . GLU A 1 83 ? -16.395 5.041 -0.147 1.00 85.94 83 GLU A C 1
ATOM 544 O O . GLU A 1 83 ? -15.496 5.085 0.694 1.00 85.94 83 GLU A O 1
ATOM 549 N N . GLY A 1 84 ? -17.588 5.577 0.106 1.00 87.94 84 GLY A N 1
ATOM 550 C CA . GLY A 1 84 ? -17.994 6.056 1.429 1.00 87.94 84 GLY A CA 1
ATOM 551 C C . GLY A 1 84 ? -17.750 7.551 1.698 1.00 87.94 84 GLY A C 1
ATOM 552 O O . GLY A 1 84 ? -17.560 8.330 0.762 1.00 87.94 84 GLY A O 1
ATOM 553 N N . PRO A 1 85 ? -17.802 7.967 2.979 1.00 92.12 85 PRO A N 1
ATOM 554 C CA . PRO A 1 85 ? -17.727 9.371 3.386 1.00 92.12 85 PRO A CA 1
ATOM 555 C C . PRO A 1 85 ? -16.435 10.085 2.950 1.00 92.12 85 PRO A C 1
ATOM 557 O O . PRO A 1 85 ? -15.440 9.432 2.610 1.00 92.12 85 PRO A O 1
ATOM 560 N N . PRO A 1 86 ? -16.402 11.429 2.994 1.00 91.75 86 PRO A N 1
ATOM 561 C CA . PRO A 1 86 ? -15.173 12.198 2.830 1.00 91.75 86 PRO A CA 1
ATOM 562 C C . PRO A 1 86 ? -14.018 11.645 3.672 1.00 91.75 86 PRO A C 1
ATOM 564 O O . PRO A 1 86 ? -14.192 11.252 4.823 1.00 91.75 86 PRO A O 1
ATOM 567 N N . LEU A 1 87 ? -12.807 11.645 3.106 1.00 92.56 87 LEU A N 1
ATOM 568 C CA . LEU A 1 87 ? -11.631 11.073 3.772 1.00 92.56 87 LEU A CA 1
ATOM 569 C C . LEU A 1 87 ? -11.294 11.787 5.093 1.00 92.56 87 LEU A C 1
ATOM 571 O O . LEU A 1 87 ? -10.741 11.171 5.996 1.00 92.56 87 LEU A O 1
ATOM 575 N N . ALA A 1 88 ? -11.647 13.072 5.212 1.00 91.31 88 ALA A N 1
ATOM 576 C CA . ALA A 1 88 ? -11.518 13.826 6.456 1.00 91.31 88 ALA A CA 1
ATOM 577 C C . ALA A 1 88 ? -12.415 13.252 7.565 1.00 91.31 88 ALA A C 1
ATOM 579 O O . ALA A 1 88 ? -11.928 13.000 8.661 1.00 91.31 88 ALA A O 1
ATOM 580 N N . ASP A 1 89 ? -13.679 12.955 7.256 1.00 93.88 89 ASP A N 1
ATOM 581 C CA . ASP A 1 89 ? -14.622 12.369 8.214 1.00 93.88 89 ASP A CA 1
ATOM 582 C C . ASP A 1 89 ? -14.169 10.964 8.627 1.00 93.88 89 ASP A C 1
ATOM 584 O O . ASP A 1 89 ? -14.230 10.596 9.801 1.00 93.88 89 ASP A O 1
ATOM 588 N N . LEU A 1 90 ? -13.647 10.191 7.665 1.00 95.00 90 LEU A N 1
ATOM 589 C CA . LEU A 1 90 ? -13.067 8.878 7.936 1.00 95.00 90 LEU A CA 1
ATOM 590 C C . LEU A 1 90 ? -11.862 8.968 8.879 1.00 95.00 90 LEU A C 1
ATOM 592 O O . LEU A 1 90 ? -11.776 8.162 9.806 1.00 95.00 90 LEU A O 1
ATOM 596 N N . ALA A 1 91 ? -10.976 9.945 8.664 1.00 94.19 91 ALA A N 1
ATOM 597 C CA . ALA A 1 91 ? -9.806 10.190 9.500 1.00 94.19 91 ALA A CA 1
ATOM 598 C C . ALA A 1 91 ? -10.201 10.570 10.931 1.00 94.19 91 ALA A C 1
ATOM 600 O O . ALA A 1 91 ? -9.712 9.956 11.878 1.00 94.19 91 ALA A O 1
ATOM 601 N N . THR A 1 92 ? -11.140 11.506 11.082 1.00 93.75 92 THR A N 1
ATOM 602 C CA . THR A 1 92 ? -11.638 11.932 12.393 1.00 93.75 92 THR A CA 1
ATOM 603 C C . THR A 1 92 ? -12.302 10.778 13.141 1.00 93.75 92 THR A C 1
ATOM 605 O O . THR A 1 92 ? -11.956 10.527 14.293 1.00 93.75 92 THR A O 1
ATOM 608 N N . GLY A 1 93 ? -13.183 10.005 12.497 1.00 95.44 93 GLY A N 1
ATOM 609 C CA . GLY A 1 93 ? -13.838 8.871 13.159 1.00 95.44 93 GLY A CA 1
ATOM 610 C C . GLY A 1 93 ? -12.876 7.730 13.522 1.00 95.44 93 GLY A C 1
ATOM 611 O O . GLY A 1 93 ? -13.031 7.101 14.573 1.00 95.44 93 GLY A O 1
ATOM 612 N N . LEU A 1 94 ? -11.836 7.487 12.713 1.00 95.44 94 LEU A N 1
ATOM 613 C CA . LEU A 1 94 ? -10.779 6.532 13.060 1.00 95.44 94 LEU A CA 1
ATOM 614 C C . LEU A 1 94 ? -9.960 7.033 14.256 1.00 95.44 94 LEU A C 1
ATOM 616 O O . LEU A 1 94 ? -9.708 6.275 15.193 1.00 95.44 94 LEU A O 1
ATOM 620 N N . ALA A 1 95 ? -9.589 8.314 14.257 1.00 94.19 95 ALA A N 1
ATOM 621 C CA . ALA A 1 95 ? -8.873 8.938 15.360 1.00 94.19 95 ALA A CA 1
ATOM 622 C C . ALA A 1 95 ? -9.687 8.888 16.663 1.00 94.19 95 ALA A C 1
ATOM 624 O O . ALA A 1 95 ? -9.146 8.541 17.707 1.00 94.19 95 ALA A O 1
ATOM 625 N N . GLU A 1 96 ? -10.991 9.168 16.621 1.00 94.94 96 GLU A N 1
ATOM 626 C CA . GLU A 1 96 ? -11.897 9.032 17.769 1.00 94.94 96 GLU A CA 1
ATOM 627 C C . GLU A 1 96 ? -11.995 7.588 18.272 1.00 94.94 96 GLU A C 1
ATOM 629 O O . GLU A 1 96 ? -11.894 7.354 19.478 1.00 94.94 96 GLU A O 1
ATOM 634 N N . THR A 1 97 ? -12.126 6.620 17.361 1.00 95.25 97 THR A N 1
ATOM 635 C CA . THR A 1 97 ? -12.160 5.188 17.703 1.00 95.25 97 THR A CA 1
ATOM 636 C C . THR A 1 97 ? -10.888 4.778 18.443 1.00 95.25 97 THR A C 1
ATOM 638 O O . THR A 1 97 ? -10.945 4.151 19.499 1.00 95.25 97 THR A O 1
ATOM 641 N N . LEU A 1 98 ? -9.728 5.185 17.930 1.00 92.50 98 LEU A N 1
ATOM 642 C CA . LEU A 1 98 ? -8.437 4.832 18.513 1.00 92.50 98 LEU A CA 1
ATOM 643 C C . LEU A 1 98 ? -8.151 5.603 19.811 1.00 92.50 98 LEU A C 1
ATOM 645 O O . LEU A 1 98 ? -7.595 5.031 20.747 1.00 92.50 98 LEU A O 1
ATOM 649 N N . ARG A 1 99 ? -8.607 6.856 19.939 1.00 93.31 99 ARG A N 1
ATOM 650 C CA . ARG A 1 99 ? -8.585 7.590 21.219 1.00 93.31 99 ARG A CA 1
ATOM 651 C C . ARG A 1 99 ? -9.425 6.894 22.284 1.00 93.31 99 ARG A C 1
ATOM 653 O O . ARG A 1 99 ? -8.986 6.795 23.427 1.00 93.31 99 ARG A O 1
ATOM 660 N N . ALA A 1 100 ? -10.601 6.380 21.921 1.00 93.81 100 ALA A N 1
ATOM 661 C CA . ALA A 1 100 ? -11.450 5.618 22.836 1.00 93.81 100 ALA A CA 1
ATOM 662 C C . ALA A 1 100 ? -10.793 4.300 23.288 1.00 93.81 100 ALA A C 1
ATOM 664 O O . ALA A 1 100 ? -11.028 3.859 24.412 1.00 93.81 100 ALA A O 1
ATOM 665 N N . ALA A 1 101 ? -9.923 3.718 22.457 1.00 92.25 101 ALA A N 1
ATOM 666 C CA . ALA A 1 101 ? -9.079 2.573 22.806 1.00 92.25 101 ALA A CA 1
ATOM 667 C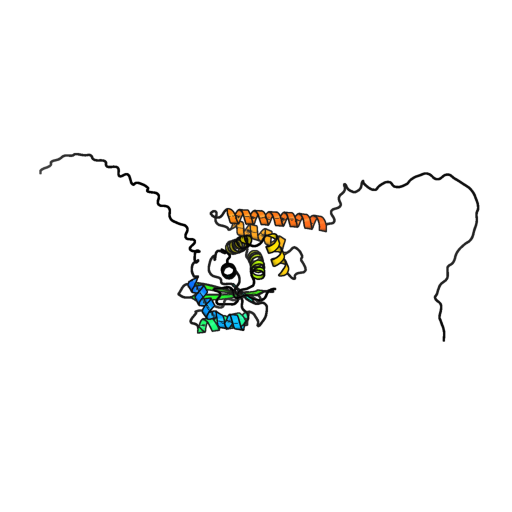 C . ALA A 1 101 ? -7.815 2.948 23.617 1.00 92.25 101 ALA A C 1
ATOM 669 O O . ALA A 1 101 ? -7.062 2.071 24.033 1.00 92.25 101 ALA A O 1
ATOM 670 N N . GLY A 1 102 ? -7.590 4.239 23.895 1.00 91.12 102 GLY A N 1
ATOM 671 C CA . GLY A 1 102 ? -6.489 4.728 24.732 1.00 91.12 102 GLY A CA 1
ATOM 672 C C . GLY A 1 102 ? -5.247 5.198 23.970 1.00 91.12 102 GLY A C 1
ATOM 673 O O . GLY A 1 102 ? -4.236 5.507 24.606 1.00 91.12 102 GLY A O 1
ATOM 674 N N . HIS A 1 103 ? -5.299 5.289 22.638 1.00 90.88 103 HIS A N 1
ATOM 675 C CA . HIS A 1 103 ? -4.185 5.795 21.830 1.00 90.88 103 HIS A CA 1
ATOM 676 C C . HIS A 1 103 ? -4.150 7.325 21.807 1.00 90.88 103 HIS A C 1
ATOM 678 O O . HIS A 1 103 ? -5.180 7.996 21.728 1.00 90.88 103 HIS A O 1
ATOM 684 N N . TYR A 1 104 ? -2.946 7.896 21.830 1.00 87.19 104 TYR A N 1
ATOM 685 C CA . TYR A 1 104 ? -2.757 9.321 21.557 1.00 87.19 104 TYR A CA 1
ATOM 686 C C . TYR A 1 104 ? -2.661 9.536 20.046 1.00 87.19 104 TYR A C 1
ATOM 688 O O . TYR A 1 104 ? -1.850 8.871 19.406 1.00 87.19 104 TYR A O 1
ATOM 696 N N . VAL A 1 105 ? -3.477 10.447 19.500 1.00 88.75 105 VAL A N 1
ATOM 697 C CA . VAL A 1 105 ? -3.621 10.662 18.048 1.00 88.75 105 VAL A CA 1
ATOM 698 C C . VAL A 1 105 ? -3.464 12.134 17.691 1.00 88.75 105 VAL A C 1
ATOM 700 O O . VAL A 1 105 ? -4.211 12.976 18.208 1.00 88.75 105 VAL A O 1
ATOM 703 N N . GLN A 1 106 ? -2.555 12.424 16.765 1.00 87.25 106 GLN A N 1
ATOM 704 C CA . GLN A 1 106 ? -2.408 13.714 16.101 1.00 87.25 106 GLN A CA 1
ATOM 705 C C . GLN A 1 106 ? -2.913 13.622 14.658 1.00 87.25 106 GLN A C 1
ATOM 707 O O . GLN A 1 106 ? -2.684 12.637 13.962 1.00 87.25 106 GLN A O 1
ATOM 712 N N . GLU A 1 107 ? -3.624 14.661 14.224 1.00 85.81 107 GLU A N 1
ATOM 713 C CA . GLU A 1 107 ? -4.242 14.744 12.898 1.00 85.81 107 GLU A CA 1
ATOM 714 C C . GLU A 1 107 ? -3.571 15.879 12.112 1.00 85.81 107 GLU A C 1
ATOM 716 O O . GLU A 1 107 ? -4.064 17.013 12.125 1.00 85.81 107 GLU A O 1
ATOM 721 N N . PRO A 1 108 ? -2.407 15.638 11.483 1.00 80.81 108 PRO A N 1
ATOM 722 C CA . PRO A 1 108 ? -1.787 16.635 10.624 1.00 80.81 108 PRO A CA 1
ATOM 723 C C . PRO A 1 108 ? -2.696 16.999 9.431 1.00 80.81 108 PRO A C 1
ATOM 725 O O . PRO A 1 108 ? -3.559 16.216 9.013 1.00 80.81 108 PRO A O 1
ATOM 728 N N . PRO A 1 109 ? -2.520 18.195 8.838 1.00 76.38 109 PRO A N 1
ATOM 729 C CA . PRO A 1 109 ? -3.234 18.570 7.625 1.00 76.38 109 PRO A CA 1
ATOM 730 C C . PRO A 1 109 ? -2.992 17.556 6.501 1.00 76.38 109 PRO A C 1
ATOM 732 O O . PRO A 1 109 ? -1.879 17.081 6.302 1.00 76.38 109 PRO A O 1
ATOM 735 N N . GLY A 1 110 ? -4.029 17.269 5.718 1.00 79.56 110 GLY A N 1
ATOM 736 C CA . GLY A 1 110 ? -3.929 16.416 4.537 1.00 79.56 110 GLY A CA 1
ATOM 737 C C . GLY A 1 110 ? -4.807 16.922 3.401 1.00 79.56 110 GLY A C 1
ATOM 738 O O . GLY A 1 110 ? -5.426 17.984 3.486 1.00 79.56 110 GLY A O 1
ATOM 739 N N . THR A 1 111 ? -4.867 16.152 2.324 1.00 80.69 111 THR A N 1
ATOM 740 C CA . THR A 1 111 ? -5.619 16.483 1.112 1.00 80.69 111 THR A CA 1
ATOM 741 C C . THR A 1 111 ? -6.974 15.767 1.090 1.00 80.69 111 THR A C 1
ATOM 743 O O . THR A 1 111 ? -7.356 15.057 2.025 1.00 80.69 111 THR A O 1
ATOM 746 N N . ALA A 1 112 ? -7.746 15.958 0.018 1.00 77.94 112 ALA A N 1
ATOM 747 C CA . ALA A 1 112 ? -8.985 15.210 -0.198 1.00 77.94 112 ALA A CA 1
ATOM 748 C C . ALA A 1 112 ? -8.741 13.714 -0.490 1.00 77.94 112 ALA A C 1
ATOM 750 O O . ALA A 1 112 ? -9.623 12.897 -0.236 1.00 77.94 112 ALA A O 1
ATOM 751 N N . ARG A 1 113 ? -7.558 13.358 -1.016 1.00 80.81 113 ARG A N 1
ATOM 752 C CA . ARG A 1 113 ? -7.202 11.984 -1.419 1.00 80.81 113 ARG A CA 1
ATOM 753 C C . ARG A 1 113 ? -6.270 11.269 -0.446 1.00 80.81 113 ARG A C 1
ATOM 755 O O . ARG A 1 113 ? -6.181 10.048 -0.510 1.00 80.81 113 ARG A O 1
ATOM 762 N N . ARG A 1 114 ? -5.598 12.011 0.439 1.00 86.44 114 ARG A N 1
ATOM 763 C CA . ARG A 1 114 ? -4.620 11.486 1.394 1.00 86.44 114 ARG A CA 1
ATOM 764 C C . ARG A 1 114 ? -4.750 12.187 2.742 1.00 86.44 114 ARG A C 1
ATOM 766 O O . ARG A 1 114 ? -4.745 13.417 2.799 1.00 86.44 114 ARG A O 1
ATOM 773 N N . ARG A 1 115 ? -4.820 11.421 3.825 1.00 90.38 115 ARG A N 1
ATOM 774 C CA . ARG A 1 115 ? -4.737 11.912 5.207 1.00 90.38 115 ARG A CA 1
ATOM 775 C C . ARG A 1 115 ? -3.699 11.092 5.952 1.00 90.38 115 ARG A C 1
ATOM 777 O O . ARG A 1 115 ? -3.579 9.902 5.698 1.00 90.38 115 ARG A O 1
ATOM 784 N N . GLN A 1 116 ? -2.975 11.728 6.855 1.00 90.62 116 GLN A N 1
ATOM 785 C CA . GLN A 1 116 ? -2.052 11.046 7.748 1.00 90.62 116 GLN A CA 1
ATOM 786 C C . GLN A 1 116 ? -2.554 11.217 9.175 1.00 90.62 116 GLN A C 1
ATOM 788 O O . GLN A 1 116 ? -3.091 12.269 9.524 1.00 90.62 116 GLN A O 1
ATOM 793 N N . LEU A 1 117 ? -2.422 10.161 9.963 1.00 90.50 117 LEU A N 1
ATOM 794 C CA . LEU A 1 117 ? -2.740 10.132 11.379 1.00 90.50 117 LEU A CA 1
ATOM 795 C C . LEU A 1 117 ? -1.507 9.624 12.113 1.00 90.50 117 LEU A C 1
ATOM 797 O O . LEU A 1 117 ? -1.051 8.521 11.823 1.00 90.50 117 LEU A O 1
ATOM 801 N N . ASP A 1 118 ? -0.997 10.403 13.060 1.00 90.06 118 ASP A N 1
ATOM 802 C CA . ASP A 1 118 ? 0.159 10.011 13.859 1.00 90.06 118 ASP A CA 1
ATOM 803 C C . ASP A 1 118 ? -0.308 9.534 15.237 1.00 90.06 118 ASP A C 1
ATOM 805 O O . ASP A 1 118 ? -1.096 10.184 15.924 1.00 90.06 118 ASP A O 1
ATOM 809 N N . PHE A 1 119 ? 0.199 8.385 15.650 1.00 86.06 119 PHE A N 1
ATOM 810 C CA . PHE A 1 119 ? -0.156 7.647 16.848 1.00 86.06 119 PHE A CA 1
ATOM 811 C C . PHE A 1 119 ? 1.064 7.427 17.723 1.00 86.06 119 PHE A C 1
ATOM 813 O O . PHE A 1 119 ? 2.202 7.366 17.262 1.00 86.06 119 PHE A O 1
ATOM 820 N N . THR A 1 120 ? 0.825 7.225 19.012 1.00 82.94 120 THR A N 1
ATOM 821 C CA . THR A 1 120 ? 1.826 6.645 19.908 1.00 82.94 120 THR A CA 1
ATOM 822 C C . THR A 1 120 ? 1.253 5.396 20.553 1.00 82.94 120 THR A C 1
ATOM 824 O O . THR A 1 120 ? 0.398 5.485 21.432 1.00 82.94 120 THR A O 1
ATOM 827 N N . VAL A 1 121 ? 1.756 4.232 20.142 1.00 79.56 121 VAL A N 1
ATOM 828 C CA . VAL A 1 121 ? 1.359 2.930 20.689 1.00 79.56 121 VAL A CA 1
ATOM 829 C C . VAL A 1 121 ? 2.516 2.400 21.514 1.00 79.56 121 VAL A C 1
ATOM 831 O O . VAL A 1 121 ? 3.616 2.223 21.005 1.00 79.56 121 VAL A O 1
ATOM 834 N N . ARG A 1 122 ? 2.304 2.186 22.817 1.00 78.56 122 ARG A N 1
ATOM 835 C CA . ARG A 1 122 ? 3.340 1.660 23.734 1.00 78.56 122 ARG A CA 1
ATOM 836 C C . ARG A 1 122 ? 4.691 2.402 23.653 1.00 78.56 122 ARG A C 1
ATOM 838 O O . ARG A 1 122 ? 5.740 1.801 23.857 1.00 78.56 122 ARG A O 1
ATOM 845 N N . LYS A 1 123 ? 4.652 3.728 23.451 1.00 77.25 123 LYS A N 1
ATOM 846 C CA . LYS A 1 123 ? 5.812 4.637 23.276 1.00 77.25 123 LYS A CA 1
ATOM 847 C C . LYS A 1 123 ? 6.511 4.563 21.911 1.00 77.25 123 LYS A C 1
ATOM 849 O O . LYS A 1 123 ? 7.515 5.247 21.731 1.00 77.25 123 LYS A O 1
ATOM 854 N N . LEU A 1 124 ? 5.988 3.792 20.961 1.00 81.69 124 LEU A N 1
ATOM 855 C CA . LEU A 1 124 ? 6.443 3.799 19.576 1.00 81.69 124 LEU A CA 1
ATOM 856 C C . LEU A 1 124 ? 5.578 4.778 18.763 1.00 81.69 124 LEU A C 1
ATOM 858 O O . LEU A 1 124 ? 4.350 4.628 18.773 1.00 81.69 124 LEU A O 1
ATOM 862 N N . PRO A 1 125 ? 6.168 5.776 18.082 1.00 83.56 125 PRO A N 1
ATOM 863 C CA . PRO A 1 125 ? 5.426 6.555 17.104 1.00 83.56 125 PRO A CA 1
ATOM 864 C C . PRO A 1 125 ? 5.026 5.647 15.938 1.00 83.56 125 PRO A C 1
ATOM 866 O O . PRO A 1 125 ? 5.836 4.861 15.453 1.00 83.56 125 PRO A O 1
ATOM 869 N N . LEU A 1 126 ? 3.774 5.740 15.513 1.00 86.75 126 LEU A N 1
ATOM 870 C CA . LEU A 1 126 ? 3.218 5.030 14.366 1.00 86.75 126 LEU A CA 1
ATOM 871 C C . LEU A 1 126 ? 2.428 6.014 13.534 1.00 86.75 126 LEU A C 1
ATOM 873 O O . LEU A 1 126 ? 1.709 6.817 14.103 1.00 86.75 126 LEU A O 1
ATOM 877 N N . ALA A 1 127 ? 2.493 5.921 12.220 1.00 88.56 127 ALA A N 1
ATOM 878 C CA . ALA A 1 127 ? 1.580 6.653 11.365 1.00 88.56 127 ALA A CA 1
ATOM 879 C C . ALA A 1 127 ? 0.647 5.678 10.645 1.00 88.56 127 ALA A C 1
ATOM 881 O O . ALA A 1 127 ? 0.987 4.512 10.430 1.00 88.56 127 ALA A O 1
ATOM 882 N N . VAL A 1 128 ? -0.562 6.150 10.357 1.00 92.00 128 VAL A N 1
ATOM 883 C CA . VAL A 1 128 ? -1.507 5.500 9.451 1.00 92.00 128 VAL A CA 1
ATOM 884 C C . VAL A 1 128 ? -1.798 6.485 8.338 1.00 92.00 128 VAL A C 1
ATOM 886 O O . VAL A 1 128 ? -2.346 7.568 8.573 1.00 92.00 128 VAL A O 1
ATOM 889 N N . GLU A 1 129 ? -1.459 6.099 7.117 1.00 92.81 129 GLU A N 1
ATOM 890 C CA . GLU A 1 129 ? -1.900 6.817 5.933 1.00 92.81 129 GLU A CA 1
ATOM 891 C C . GLU A 1 129 ? -3.287 6.309 5.520 1.00 92.81 129 GLU A C 1
ATOM 893 O O . GLU A 1 129 ? -3.505 5.113 5.340 1.00 92.81 129 GLU A O 1
ATOM 898 N N . LEU A 1 130 ? -4.235 7.227 5.350 1.00 94.56 130 LEU A N 1
ATOM 899 C CA . LEU A 1 130 ? -5.527 6.958 4.734 1.00 94.56 130 LEU A CA 1
ATOM 900 C C . LEU A 1 130 ? -5.511 7.471 3.300 1.00 94.56 130 LEU A C 1
ATOM 902 O O . LEU A 1 130 ? -5.221 8.650 3.069 1.00 94.56 130 LEU A O 1
ATOM 906 N N . ARG A 1 131 ? -5.893 6.622 2.344 1.00 93.81 131 ARG A N 1
ATOM 907 C CA . ARG A 1 131 ? -6.058 7.017 0.938 1.00 93.81 131 ARG A CA 1
ATOM 908 C C . ARG A 1 131 ? -7.425 6.634 0.390 1.00 93.81 131 ARG A C 1
ATOM 910 O O . ARG A 1 131 ? -7.999 5.607 0.751 1.00 93.81 131 ARG A O 1
ATOM 917 N N . ARG A 1 132 ? -7.920 7.456 -0.534 1.00 92.12 132 ARG A N 1
ATOM 918 C CA . ARG A 1 132 ? -9.062 7.110 -1.386 1.00 92.12 132 ARG A CA 1
ATOM 919 C C . ARG A 1 132 ? -8.549 6.676 -2.751 1.00 92.12 132 ARG A C 1
ATOM 921 O O . ARG A 1 132 ? -7.910 7.474 -3.434 1.00 92.12 132 ARG A O 1
ATOM 928 N N . GLU A 1 133 ? -8.831 5.434 -3.124 1.00 92.69 133 GLU A N 1
ATOM 929 C CA . GLU A 1 133 ? -8.220 4.777 -4.282 1.00 92.69 133 GLU A CA 1
ATOM 930 C C . GLU A 1 133 ? -9.247 3.972 -5.085 1.00 92.69 133 GLU A C 1
ATOM 932 O O . GLU A 1 133 ? -10.148 3.401 -4.477 1.00 92.69 133 GLU A O 1
ATOM 937 N N . PRO A 1 134 ? -9.146 3.904 -6.426 1.00 90.19 134 PRO A N 1
ATOM 938 C CA . PRO A 1 134 ? -10.117 3.214 -7.278 1.00 90.19 134 PRO A CA 1
ATOM 939 C C . PRO A 1 134 ? -9.912 1.687 -7.249 1.00 90.19 134 PRO A C 1
ATOM 941 O O . PRO A 1 134 ? -9.547 1.078 -8.250 1.00 90.19 134 PRO A O 1
ATOM 944 N N . LEU A 1 135 ? -10.116 1.066 -6.082 1.00 92.44 135 LEU A N 1
ATOM 945 C CA . LEU A 1 135 ? -9.955 -0.380 -5.891 1.00 92.44 135 LEU A CA 1
ATOM 946 C C . LEU A 1 135 ? -10.851 -1.151 -6.868 1.00 92.44 135 LEU A C 1
ATOM 948 O O . LEU A 1 135 ? -12.057 -0.902 -6.935 1.00 92.44 135 LEU A O 1
ATOM 952 N N . ARG A 1 136 ? -10.267 -2.086 -7.622 1.00 93.25 136 ARG A N 1
ATOM 953 C CA . ARG A 1 136 ? -10.978 -2.831 -8.672 1.00 93.25 136 ARG A CA 1
ATOM 954 C C . ARG A 1 136 ? -11.541 -4.152 -8.167 1.00 93.25 136 ARG A C 1
ATOM 956 O O . ARG A 1 136 ? -12.427 -4.723 -8.802 1.00 93.25 136 ARG A O 1
ATOM 963 N N . HIS A 1 137 ? -11.043 -4.630 -7.033 1.00 94.75 137 HIS A N 1
ATOM 964 C CA . HIS A 1 137 ? -11.397 -5.921 -6.474 1.00 94.75 137 HIS A CA 1
ATOM 965 C C . HIS A 1 137 ? -11.952 -5.768 -5.051 1.00 94.75 137 HIS A C 1
ATOM 967 O O . HIS A 1 137 ? -11.558 -4.865 -4.307 1.00 94.75 137 HIS A O 1
ATOM 973 N N . PRO A 1 138 ? -12.867 -6.658 -4.625 1.00 93.81 138 PRO A N 1
ATOM 974 C CA . PRO A 1 138 ? -13.335 -6.658 -3.248 1.00 93.81 138 PRO A CA 1
ATOM 975 C C . PRO A 1 138 ? -12.176 -6.972 -2.279 1.00 93.81 138 PRO A C 1
ATOM 977 O O . PRO A 1 138 ? -11.343 -7.832 -2.586 1.00 93.81 138 PRO A O 1
ATOM 980 N N . PRO A 1 139 ? -12.129 -6.336 -1.091 1.00 95.69 139 PRO A N 1
ATOM 981 C CA . PRO A 1 139 ? -11.174 -6.698 -0.052 1.00 95.69 139 PRO A CA 1
ATOM 982 C C . PRO A 1 139 ? -11.308 -8.166 0.363 1.00 95.69 139 PRO A C 1
ATOM 984 O O . PRO A 1 139 ? -12.404 -8.729 0.402 1.00 95.69 139 PRO A O 1
ATOM 987 N N . VAL A 1 140 ? -10.185 -8.768 0.732 1.00 96.62 140 VAL A N 1
ATOM 988 C CA . VAL A 1 140 ? -10.090 -10.142 1.227 1.00 96.62 140 VAL A CA 1
ATOM 989 C C . VAL A 1 140 ? -9.743 -10.155 2.715 1.00 96.62 140 VAL A C 1
ATOM 991 O O . VAL A 1 140 ? -9.272 -9.163 3.264 1.00 96.62 140 VAL A O 1
ATOM 994 N N . LEU A 1 141 ? -9.945 -11.291 3.383 1.00 95.50 141 LEU A N 1
ATOM 995 C CA . LEU A 1 141 ? -9.529 -11.490 4.774 1.00 95.50 141 LEU A CA 1
ATOM 996 C C . LEU A 1 141 ? -8.593 -12.710 4.864 1.00 95.50 141 LEU A C 1
ATOM 998 O O . LEU A 1 141 ? -9.062 -13.820 5.124 1.00 95.50 141 LEU A O 1
ATOM 1002 N N . PRO A 1 142 ? -7.286 -12.541 4.579 1.00 93.56 142 PRO A N 1
ATOM 1003 C CA . PRO A 1 142 ? -6.304 -13.617 4.669 1.00 93.56 142 PRO A CA 1
ATOM 1004 C C . PRO A 1 142 ? -6.168 -14.152 6.099 1.00 93.56 142 PRO A C 1
ATOM 1006 O O . PRO A 1 142 ? -6.514 -13.485 7.076 1.00 93.56 142 PRO A O 1
ATOM 1009 N N . VAL A 1 143 ? -5.613 -15.357 6.236 1.00 90.38 143 VAL A N 1
ATOM 1010 C CA . VAL A 1 143 ? -5.322 -15.940 7.553 1.00 90.38 143 VAL A CA 1
ATOM 1011 C C . VAL A 1 143 ? -4.378 -15.017 8.330 1.00 90.38 143 VAL A C 1
ATOM 1013 O O . VAL A 1 143 ? -3.349 -14.597 7.811 1.00 90.38 143 VAL A O 1
ATOM 1016 N N . GLY A 1 144 ? -4.732 -14.710 9.579 1.00 88.94 144 GLY A N 1
ATOM 1017 C CA . GLY A 1 144 ? -3.959 -13.813 10.446 1.00 88.94 144 GLY A CA 1
ATOM 1018 C C . GLY A 1 144 ? -4.280 -12.323 10.284 1.00 88.94 144 GLY A C 1
ATOM 1019 O O . GLY A 1 144 ? -3.791 -11.522 11.075 1.00 88.94 144 GLY A O 1
ATOM 1020 N N . ALA A 1 145 ? -5.123 -11.937 9.320 1.00 93.12 145 ALA A N 1
ATOM 1021 C CA . ALA A 1 145 ? -5.575 -10.557 9.183 1.00 93.12 145 ALA A CA 1
ATOM 1022 C C . ALA A 1 145 ? -6.657 -10.219 10.222 1.00 93.12 145 ALA A C 1
ATOM 1024 O O . ALA A 1 145 ? -7.655 -10.928 10.357 1.00 93.12 145 ALA A O 1
ATOM 1025 N N . THR A 1 146 ? -6.478 -9.108 10.939 1.00 94.81 146 THR A N 1
ATOM 1026 C CA . THR A 1 146 ? -7.483 -8.560 11.868 1.00 94.81 146 THR A CA 1
ATOM 1027 C C . THR A 1 146 ? -8.469 -7.626 11.169 1.00 94.81 146 THR A C 1
ATOM 1029 O O . THR A 1 146 ? -9.620 -7.520 11.584 1.00 94.81 146 THR A O 1
ATOM 1032 N N . VAL A 1 147 ? -8.054 -6.984 10.077 1.00 96.75 147 VAL A N 1
ATOM 1033 C CA . VAL A 1 147 ? -8.862 -6.055 9.273 1.00 96.75 147 VAL A CA 1
ATOM 1034 C C . VAL A 1 147 ? -8.968 -6.545 7.826 1.00 96.75 147 VAL A C 1
ATOM 1036 O O . VAL A 1 147 ? -8.124 -7.342 7.408 1.00 96.75 147 VAL A O 1
ATOM 1039 N N . PRO A 1 148 ? -9.962 -6.084 7.037 1.00 97.19 148 PRO A N 1
ATOM 1040 C CA . PRO A 1 148 ? -9.982 -6.337 5.598 1.00 97.19 148 PRO A CA 1
ATOM 1041 C C . PRO A 1 148 ? -8.657 -5.926 4.950 1.00 97.19 148 PRO A C 1
ATOM 1043 O O . PRO A 1 148 ? -8.073 -4.916 5.330 1.00 97.19 148 PRO A O 1
ATOM 1046 N N . VAL A 1 149 ? -8.190 -6.687 3.967 1.00 98.06 149 VAL A N 1
ATOM 1047 C CA . VAL A 1 149 ? -6.940 -6.453 3.232 1.00 98.06 149 VAL A CA 1
ATOM 1048 C C . VAL A 1 149 ? -7.287 -6.238 1.766 1.00 98.06 149 VAL A C 1
ATOM 1050 O O . VAL A 1 149 ? -8.092 -6.981 1.206 1.00 98.06 149 VAL A O 1
ATOM 1053 N N . ALA A 1 150 ? -6.704 -5.227 1.127 1.00 97.81 150 ALA A N 1
ATOM 1054 C CA . ALA A 1 150 ? -6.900 -5.007 -0.300 1.00 97.81 150 ALA A CA 1
ATOM 1055 C C . ALA A 1 150 ? -6.443 -6.245 -1.094 1.00 97.81 150 ALA A C 1
ATOM 1057 O O . ALA A 1 150 ? -5.504 -6.949 -0.698 1.00 97.81 150 ALA A O 1
ATOM 1058 N N . ALA A 1 151 ? -7.129 -6.545 -2.198 1.00 97.12 151 ALA A N 1
ATOM 1059 C CA . ALA A 1 151 ? -6.755 -7.666 -3.053 1.00 97.12 151 ALA A CA 1
ATOM 1060 C C . ALA A 1 151 ? -5.317 -7.490 -3.564 1.00 97.12 151 ALA A C 1
ATOM 1062 O O . ALA A 1 151 ? -4.871 -6.364 -3.776 1.00 97.12 151 ALA A O 1
ATOM 1063 N N . LEU A 1 152 ? -4.592 -8.593 -3.772 1.00 97.06 152 LEU A N 1
ATOM 1064 C CA . LEU A 1 152 ? -3.170 -8.538 -4.133 1.00 97.06 152 LEU A CA 1
ATOM 1065 C C . LEU A 1 152 ? -2.912 -7.681 -5.382 1.00 97.06 152 LEU A C 1
ATOM 1067 O O . LEU A 1 152 ? -1.950 -6.921 -5.401 1.00 97.06 152 LEU A O 1
ATOM 1071 N N . ASP A 1 153 ? -3.786 -7.769 -6.383 1.00 96.88 153 ASP A N 1
ATOM 1072 C CA . ASP A 1 153 ? -3.658 -7.006 -7.626 1.00 96.88 153 ASP A CA 1
ATOM 1073 C C . ASP A 1 153 ? -3.837 -5.494 -7.394 1.00 96.88 153 ASP A C 1
ATOM 1075 O O . ASP A 1 153 ? -3.066 -4.696 -7.924 1.00 96.88 153 ASP A O 1
ATOM 1079 N N . ASP A 1 154 ? -4.767 -5.095 -6.519 1.00 97.00 154 ASP A N 1
ATOM 1080 C CA . ASP A 1 154 ? -4.935 -3.689 -6.129 1.00 97.00 154 ASP A CA 1
ATOM 1081 C C . ASP A 1 154 ? -3.752 -3.200 -5.275 1.00 97.00 154 ASP A C 1
ATOM 1083 O O . ASP A 1 154 ? -3.285 -2.075 -5.440 1.00 97.00 154 ASP A O 1
ATOM 1087 N N . VAL A 1 155 ? -3.218 -4.042 -4.378 1.00 96.75 155 VAL A N 1
ATOM 1088 C CA . VAL A 1 155 ? -2.011 -3.717 -3.595 1.00 96.75 155 VAL A CA 1
ATOM 1089 C C . VAL A 1 155 ? -0.800 -3.533 -4.513 1.00 96.75 155 VAL A C 1
ATOM 1091 O O . VAL A 1 155 ? 0.012 -2.640 -4.273 1.00 96.75 155 VAL A O 1
ATOM 1094 N N . ALA A 1 156 ? -0.683 -4.340 -5.569 1.00 96.81 156 ALA A N 1
ATOM 1095 C CA . ALA A 1 156 ? 0.395 -4.236 -6.543 1.00 96.81 156 ALA A CA 1
ATOM 1096 C C . ALA A 1 156 ? 0.315 -2.932 -7.353 1.00 96.81 156 ALA A C 1
ATOM 1098 O O . ALA A 1 156 ? 1.309 -2.208 -7.435 1.00 96.81 156 ALA A O 1
ATOM 1099 N N . ALA A 1 157 ? -0.873 -2.576 -7.853 1.00 95.62 157 ALA A N 1
ATOM 1100 C CA . ALA A 1 157 ? -1.108 -1.292 -8.516 1.00 95.62 157 ALA A CA 1
ATOM 1101 C C . ALA A 1 157 ? -0.766 -0.102 -7.597 1.00 95.62 157 ALA A C 1
ATOM 1103 O O . ALA A 1 157 ? -0.075 0.842 -7.990 1.00 95.62 157 ALA A O 1
ATOM 1104 N N . LEU A 1 158 ? -1.183 -0.172 -6.327 1.00 94.88 158 LEU A N 1
ATOM 1105 C CA . LEU A 1 158 ? -0.880 0.852 -5.326 1.00 94.88 158 LEU A CA 1
ATOM 1106 C C . LEU A 1 158 ? 0.614 0.968 -5.013 1.00 94.88 158 LEU A C 1
ATOM 1108 O O . LEU A 1 158 ? 1.077 2.076 -4.739 1.00 94.88 158 LEU A O 1
ATOM 1112 N N . ALA A 1 159 ? 1.373 -0.129 -5.042 1.00 95.44 159 ALA A N 1
ATOM 1113 C CA . ALA A 1 159 ? 2.817 -0.096 -4.823 1.00 95.44 159 ALA A CA 1
ATOM 1114 C C . ALA A 1 159 ? 3.530 0.694 -5.933 1.00 95.44 159 ALA A C 1
ATOM 1116 O O . ALA A 1 159 ? 4.309 1.598 -5.628 1.00 95.44 159 ALA A O 1
ATOM 1117 N N . VAL A 1 160 ? 3.189 0.430 -7.201 1.00 96.00 160 VAL A N 1
ATOM 1118 C CA . VAL A 1 160 ? 3.710 1.185 -8.357 1.00 96.00 160 VAL A CA 1
ATOM 1119 C C . VAL A 1 160 ? 3.371 2.666 -8.224 1.00 96.00 160 VAL A C 1
ATOM 1121 O O . VAL A 1 160 ? 4.251 3.524 -8.315 1.00 96.00 160 VAL A O 1
ATOM 1124 N N . ARG A 1 161 ? 2.108 2.984 -7.926 1.00 92.69 161 ARG A N 1
ATOM 1125 C CA . ARG A 1 161 ? 1.668 4.373 -7.769 1.00 92.69 161 ARG A CA 1
ATOM 1126 C C . ARG A 1 161 ? 2.348 5.080 -6.596 1.00 92.69 161 ARG A C 1
ATOM 1128 O O . ARG A 1 161 ? 2.714 6.245 -6.712 1.00 92.69 161 ARG A O 1
ATOM 1135 N N . THR A 1 162 ? 2.547 4.397 -5.473 1.00 92.25 162 THR A N 1
ATOM 1136 C CA . THR A 1 162 ? 3.231 4.975 -4.305 1.00 92.25 162 THR A CA 1
ATOM 1137 C C . THR A 1 162 ? 4.687 5.304 -4.629 1.00 92.25 162 THR A C 1
ATOM 1139 O O . THR A 1 162 ? 5.152 6.396 -4.293 1.00 92.25 162 THR A O 1
ATOM 1142 N N . LEU A 1 163 ? 5.379 4.423 -5.361 1.00 94.81 163 LEU A N 1
ATOM 1143 C CA . LEU A 1 163 ? 6.717 4.712 -5.867 1.00 94.81 163 LEU A CA 1
ATOM 1144 C C . LEU A 1 163 ? 6.704 5.913 -6.826 1.00 94.81 163 LEU A C 1
ATOM 1146 O O . LEU A 1 163 ? 7.542 6.806 -6.693 1.00 94.81 163 LEU A O 1
ATOM 1150 N N . CYS A 1 164 ? 5.724 5.982 -7.732 1.00 93.75 164 CYS A N 1
ATOM 1151 C CA . CYS A 1 164 ? 5.572 7.106 -8.658 1.00 93.75 164 CYS A CA 1
ATOM 1152 C C . CYS A 1 164 ? 5.339 8.450 -7.947 1.00 93.75 164 CYS A C 1
ATOM 1154 O O . CYS A 1 164 ? 5.780 9.496 -8.425 1.00 93.75 164 CYS A O 1
ATOM 1156 N N . GLU A 1 165 ? 4.665 8.435 -6.796 1.00 90.25 165 GLU A N 1
ATOM 1157 C CA . GLU A 1 165 ? 4.356 9.632 -6.013 1.00 90.25 165 GLU A CA 1
ATOM 1158 C C . GLU A 1 165 ? 5.557 10.132 -5.188 1.00 90.25 165 GLU A C 1
ATOM 1160 O O . GLU A 1 165 ? 5.728 11.345 -5.055 1.00 90.25 165 GLU A O 1
ATOM 1165 N N . ARG A 1 166 ? 6.382 9.235 -4.622 1.00 90.88 166 ARG A N 1
ATOM 1166 C CA . ARG A 1 166 ? 7.383 9.608 -3.595 1.00 90.88 166 ARG A CA 1
ATOM 1167 C C . ARG A 1 166 ? 8.836 9.251 -3.909 1.00 90.88 166 ARG A C 1
ATOM 1169 O O . ARG A 1 166 ? 9.723 9.873 -3.333 1.00 90.88 166 ARG A O 1
ATOM 1176 N N . ALA A 1 167 ? 9.087 8.279 -4.786 1.00 94.56 167 ALA A N 1
ATOM 1177 C CA . ALA A 1 167 ? 10.427 7.788 -5.135 1.00 94.56 167 ALA A CA 1
ATOM 1178 C C . ALA A 1 167 ? 11.309 7.375 -3.936 1.00 94.56 167 ALA A C 1
ATOM 1180 O O . ALA A 1 167 ? 12.513 7.638 -3.928 1.00 94.56 167 ALA A O 1
ATOM 1181 N N . LEU A 1 168 ? 10.734 6.762 -2.896 1.00 92.50 168 LEU A N 1
ATOM 1182 C CA . LEU A 1 168 ? 11.495 6.384 -1.700 1.00 92.50 168 LEU A CA 1
ATOM 1183 C C . LEU A 1 168 ? 12.083 4.967 -1.816 1.00 92.50 168 LEU A C 1
ATOM 1185 O O . LEU A 1 168 ? 11.407 4.074 -2.329 1.00 92.50 168 LEU A O 1
ATOM 1189 N N . PRO A 1 169 ? 13.275 4.704 -1.238 1.00 93.00 169 PRO A N 1
ATOM 1190 C CA . PRO A 1 169 ? 13.836 3.353 -1.141 1.00 93.00 169 PRO A CA 1
ATOM 1191 C C . PRO A 1 169 ? 12.872 2.319 -0.546 1.00 93.00 169 PRO A C 1
ATOM 1193 O O . PRO A 1 169 ? 12.774 1.203 -1.043 1.00 93.00 169 PRO A O 1
ATOM 1196 N N . ALA A 1 170 ? 12.112 2.700 0.487 1.00 90.06 170 ALA A N 1
ATOM 1197 C CA . ALA A 1 170 ? 11.109 1.837 1.112 1.00 90.06 170 ALA A CA 1
ATOM 1198 C C . ALA A 1 170 ? 10.035 1.365 0.115 1.00 90.06 170 ALA A C 1
ATOM 1200 O O . ALA A 1 170 ? 9.666 0.192 0.119 1.00 90.06 170 ALA A O 1
ATOM 1201 N N . ASP A 1 171 ? 9.575 2.259 -0.765 1.00 92.81 171 ASP A N 1
ATOM 1202 C CA . ASP A 1 171 ? 8.584 1.943 -1.797 1.00 92.81 171 ASP A CA 1
ATOM 1203 C C . ASP A 1 171 ? 9.183 1.033 -2.871 1.00 92.81 171 ASP A C 1
ATOM 1205 O O . ASP A 1 171 ? 8.529 0.099 -3.336 1.00 92.81 171 ASP A O 1
ATOM 1209 N N . LEU A 1 172 ? 10.457 1.254 -3.207 1.00 94.88 172 LEU A N 1
ATOM 1210 C CA . LEU A 1 172 ? 11.183 0.419 -4.155 1.00 94.88 172 LEU A CA 1
ATOM 1211 C C . LEU A 1 172 ? 11.338 -1.016 -3.645 1.00 94.88 172 LEU A C 1
ATOM 1213 O O . LEU A 1 172 ? 11.124 -1.960 -4.398 1.00 94.88 172 LEU A O 1
ATOM 1217 N N . TYR A 1 173 ? 11.640 -1.194 -2.359 1.00 93.56 173 TYR A N 1
ATOM 1218 C CA . TYR A 1 173 ? 11.703 -2.515 -1.740 1.00 93.56 173 TYR A CA 1
ATOM 1219 C C . TYR A 1 173 ? 10.361 -3.254 -1.756 1.00 93.56 173 TYR A C 1
ATOM 1221 O O . TYR A 1 173 ? 10.315 -4.459 -2.001 1.00 93.56 173 TYR A O 1
ATOM 1229 N N . VAL A 1 174 ? 9.266 -2.542 -1.481 1.00 93.69 174 VAL A N 1
ATOM 1230 C CA . VAL A 1 174 ? 7.906 -3.098 -1.538 1.00 93.69 174 VAL A CA 1
ATOM 1231 C C . VAL A 1 174 ? 7.576 -3.539 -2.961 1.00 93.69 174 VAL A C 1
ATOM 1233 O O . VAL A 1 174 ? 7.063 -4.642 -3.152 1.00 93.69 174 VAL A O 1
ATOM 1236 N N . LEU A 1 175 ? 7.904 -2.708 -3.953 1.00 95.81 175 LEU A N 1
ATOM 1237 C CA . LEU A 1 175 ? 7.681 -3.031 -5.356 1.00 95.81 175 LEU A CA 1
ATOM 1238 C C . LEU A 1 175 ? 8.548 -4.210 -5.814 1.00 95.81 175 LEU A C 1
ATOM 1240 O O . LEU A 1 175 ? 8.038 -5.128 -6.446 1.00 95.81 175 LEU A O 1
ATOM 1244 N N . HIS A 1 176 ? 9.826 -4.243 -5.432 1.00 95.69 176 HIS A N 1
ATOM 1245 C CA . HIS A 1 176 ? 10.715 -5.355 -5.760 1.00 95.69 176 HIS A CA 1
ATOM 1246 C C . HIS A 1 176 ? 10.232 -6.669 -5.127 1.00 95.69 176 HIS A C 1
ATOM 1248 O O . HIS A 1 176 ? 10.270 -7.710 -5.768 1.00 95.69 176 HIS A O 1
ATOM 1254 N N . ALA A 1 177 ? 9.680 -6.650 -3.909 1.00 94.81 177 ALA A N 1
ATOM 1255 C CA . ALA A 1 177 ? 9.137 -7.860 -3.288 1.00 94.81 177 ALA A CA 1
ATOM 1256 C C . ALA A 1 177 ? 7.980 -8.497 -4.088 1.00 94.81 177 ALA A C 1
ATOM 1258 O O . ALA A 1 177 ? 7.776 -9.712 -4.009 1.00 94.81 177 ALA A O 1
ATOM 1259 N N . LEU A 1 178 ? 7.230 -7.713 -4.873 1.00 96.75 178 LEU A N 1
ATOM 1260 C CA . LEU A 1 178 ? 6.162 -8.222 -5.741 1.00 96.75 178 LEU A CA 1
ATOM 1261 C C . LEU A 1 178 ? 6.689 -9.051 -6.918 1.00 96.75 178 LEU A C 1
ATOM 1263 O O . LEU A 1 178 ? 5.950 -9.910 -7.411 1.00 96.75 178 LEU A O 1
ATOM 1267 N N . THR A 1 179 ? 7.953 -8.878 -7.322 1.00 95.94 179 THR A N 1
ATOM 1268 C CA . THR A 1 179 ? 8.532 -9.627 -8.453 1.00 95.94 179 THR A CA 1
ATOM 1269 C C . THR A 1 179 ? 8.693 -11.119 -8.165 1.00 95.94 179 THR A C 1
ATOM 1271 O O . THR A 1 179 ? 8.796 -11.937 -9.076 1.00 95.94 179 THR A O 1
ATOM 1274 N N . ALA A 1 180 ? 8.574 -11.521 -6.894 1.00 95.00 180 ALA A N 1
ATOM 1275 C CA . ALA A 1 180 ? 8.457 -12.923 -6.505 1.00 95.00 180 ALA A CA 1
ATOM 1276 C C . ALA A 1 180 ? 7.175 -13.604 -7.032 1.00 95.00 180 ALA A C 1
ATOM 1278 O O . ALA A 1 180 ? 7.091 -14.834 -7.027 1.00 95.00 180 ALA A O 1
ATOM 1279 N N . ARG A 1 181 ? 6.150 -12.835 -7.434 1.00 96.19 181 ARG A N 1
ATOM 1280 C CA . ARG A 1 181 ? 4.850 -13.361 -7.898 1.00 96.19 181 ARG A CA 1
ATOM 1281 C C . ARG A 1 181 ? 4.306 -12.724 -9.172 1.00 96.19 181 ARG A C 1
ATOM 1283 O O . ARG A 1 181 ? 3.382 -13.287 -9.760 1.00 96.19 181 ARG A O 1
ATOM 1290 N N . ARG A 1 182 ? 4.804 -11.552 -9.551 1.00 96.19 182 ARG A N 1
ATOM 1291 C CA . ARG A 1 182 ? 4.321 -10.766 -10.688 1.00 96.19 182 ARG A CA 1
ATOM 1292 C C . ARG A 1 182 ? 5.491 -10.350 -11.551 1.00 96.19 182 ARG A C 1
ATOM 1294 O O . ARG A 1 182 ? 6.559 -10.056 -11.034 1.00 96.19 182 ARG A O 1
ATOM 1301 N N . ARG A 1 183 ? 5.284 -10.317 -12.860 1.00 96.44 183 ARG A N 1
ATOM 1302 C CA . ARG A 1 183 ? 6.273 -9.739 -13.776 1.00 96.44 183 ARG A CA 1
ATOM 1303 C C . ARG A 1 183 ? 6.118 -8.224 -13.820 1.00 96.44 183 ARG A C 1
ATOM 1305 O O . ARG A 1 183 ? 5.030 -7.704 -13.602 1.00 96.44 183 ARG A O 1
ATOM 1312 N N . GLU A 1 184 ? 7.184 -7.531 -14.174 1.00 96.56 184 GLU A N 1
ATOM 1313 C CA . GLU A 1 184 ? 7.255 -6.078 -14.320 1.00 96.56 184 GLU A CA 1
ATOM 1314 C C . GLU A 1 184 ? 6.138 -5.529 -15.224 1.00 96.56 184 GLU A C 1
ATOM 1316 O O . GLU A 1 184 ? 5.413 -4.615 -14.834 1.00 96.56 184 GLU A O 1
ATOM 1321 N N . GLY A 1 185 ? 5.915 -6.155 -16.384 1.00 94.81 185 GLY A N 1
ATOM 1322 C CA . GLY A 1 185 ? 4.826 -5.775 -17.292 1.00 94.81 185 GLY A CA 1
ATOM 1323 C C . GLY A 1 185 ? 3.423 -5.973 -16.700 1.00 94.81 185 GLY A C 1
ATOM 1324 O O . GLY A 1 185 ? 2.519 -5.196 -16.990 1.00 94.81 185 GLY A O 1
ATOM 1325 N N . GLU A 1 186 ? 3.229 -6.966 -15.822 1.00 96.19 186 GLU A N 1
ATOM 1326 C CA . GLU A 1 186 ? 1.954 -7.149 -15.108 1.00 96.19 186 GLU A CA 1
ATOM 1327 C C . GLU A 1 186 ? 1.747 -6.046 -14.064 1.00 96.19 186 GLU A C 1
ATOM 1329 O O . GLU A 1 186 ? 0.632 -5.555 -13.904 1.00 96.19 186 GLU A O 1
ATOM 1334 N N . LEU A 1 187 ? 2.813 -5.636 -13.367 1.00 96.69 187 LEU A N 1
ATOM 1335 C CA . LEU A 1 187 ? 2.763 -4.539 -12.398 1.00 96.69 187 LEU A CA 1
ATOM 1336 C C . LEU A 1 187 ? 2.408 -3.214 -13.078 1.00 96.69 187 LEU A C 1
ATOM 1338 O O . LEU A 1 187 ? 1.575 -2.475 -12.554 1.00 96.69 187 LEU A O 1
ATOM 1342 N N . LEU A 1 188 ? 2.992 -2.949 -14.251 1.00 94.62 188 LEU A N 1
ATOM 1343 C CA . LEU A 1 188 ? 2.670 -1.771 -15.053 1.00 94.62 188 LEU A CA 1
ATOM 1344 C C . LEU A 1 188 ? 1.202 -1.790 -15.505 1.00 94.62 188 LEU A C 1
ATOM 1346 O O . LEU A 1 188 ? 0.469 -0.856 -15.200 1.00 94.62 188 LEU A O 1
ATOM 1350 N N . ALA A 1 189 ? 0.732 -2.890 -16.101 1.00 92.81 189 ALA A N 1
ATOM 1351 C CA . ALA A 1 189 ? -0.654 -3.008 -16.566 1.00 92.81 189 ALA A CA 1
ATOM 1352 C C . ALA A 1 189 ? -1.693 -2.870 -15.433 1.00 92.81 189 ALA A C 1
ATOM 1354 O O . ALA A 1 189 ? -2.779 -2.319 -15.627 1.00 92.81 189 ALA A O 1
ATOM 1355 N N . LEU A 1 190 ? -1.378 -3.371 -14.232 1.00 93.88 190 LEU A N 1
ATOM 1356 C CA . LEU A 1 190 ? -2.224 -3.191 -13.049 1.00 93.88 190 LEU A CA 1
ATOM 1357 C C . LEU A 1 190 ? -2.278 -1.725 -12.601 1.00 93.88 190 LEU A C 1
ATOM 1359 O O . LEU A 1 190 ? -3.348 -1.249 -12.218 1.00 93.88 190 LEU A O 1
ATOM 1363 N N . ALA A 1 191 ? -1.145 -1.021 -12.651 1.00 91.62 191 ALA A N 1
ATOM 1364 C CA . ALA A 1 191 ? -1.055 0.391 -12.300 1.00 91.62 191 ALA A CA 1
ATOM 1365 C C . ALA A 1 191 ? -1.755 1.293 -13.325 1.00 91.62 191 ALA A C 1
ATOM 1367 O O . ALA A 1 191 ? -2.477 2.204 -12.928 1.00 91.62 191 ALA A O 1
ATOM 1368 N N . ASP A 1 192 ? -1.624 1.000 -14.618 1.00 88.50 192 ASP A N 1
ATOM 1369 C CA . ASP A 1 192 ? -2.305 1.742 -15.683 1.00 88.50 192 ASP A CA 1
ATOM 1370 C C . ASP A 1 192 ? -3.821 1.666 -15.542 1.00 88.50 192 ASP A C 1
ATOM 1372 O O . ASP A 1 192 ? -4.519 2.650 -15.748 1.00 88.50 192 ASP A O 1
ATOM 1376 N N . ALA A 1 193 ? -4.353 0.536 -15.074 1.00 85.06 193 ALA A N 1
ATOM 1377 C CA . ALA A 1 193 ? -5.782 0.416 -14.815 1.00 85.06 193 ALA A CA 1
ATOM 1378 C C . ALA A 1 193 ? -6.297 1.294 -13.653 1.00 85.06 193 ALA A C 1
ATOM 1380 O O . ALA A 1 193 ? -7.513 1.406 -13.475 1.00 85.06 193 ALA A O 1
ATOM 1381 N N . PHE A 1 194 ? -5.407 1.866 -12.833 1.00 80.88 194 PHE A N 1
ATOM 1382 C CA . PHE A 1 194 ? -5.750 2.869 -11.817 1.00 80.88 194 PHE A CA 1
ATOM 1383 C C . PHE A 1 194 ? -5.714 4.289 -12.385 1.00 80.88 194 PHE A C 1
ATOM 1385 O O . PHE A 1 194 ? -6.312 5.189 -11.784 1.00 80.88 194 PHE A O 1
ATOM 1392 N N . ASP A 1 195 ? -5.016 4.495 -13.502 1.00 75.06 195 ASP A N 1
ATOM 1393 C CA . ASP A 1 195 ? -5.031 5.758 -14.213 1.00 75.06 195 ASP A CA 1
ATOM 1394 C C . ASP A 1 195 ? -6.275 5.806 -15.110 1.00 75.06 195 ASP A C 1
ATOM 1396 O O . ASP A 1 195 ? -6.601 4.886 -15.854 1.00 75.06 195 ASP A O 1
ATOM 1400 N N . SER A 1 196 ? -7.061 6.863 -14.960 1.00 61.75 196 SER A N 1
ATOM 1401 C CA . SER A 1 196 ? -8.222 7.136 -15.822 1.00 61.75 196 SER A CA 1
ATOM 1402 C C . SER A 1 196 ? -8.015 8.432 -16.604 1.00 61.75 196 SER A C 1
ATOM 1404 O O . SER A 1 196 ? -8.978 9.001 -17.123 1.00 61.75 196 SER A O 1
ATOM 1406 N N . GLY A 1 197 ? -6.781 8.951 -16.603 1.00 60.41 197 GLY A N 1
ATOM 1407 C CA . GLY A 1 197 ? -6.392 10.134 -17.350 1.00 60.41 197 GLY A CA 1
ATOM 1408 C C . GLY A 1 197 ? -6.347 9.879 -18.861 1.00 60.41 197 GLY A C 1
ATOM 1409 O O . GLY A 1 197 ? -6.201 8.740 -19.291 1.00 60.41 197 GLY A O 1
ATOM 1410 N N . PRO A 1 198 ? -6.484 10.937 -19.678 1.00 54.66 198 PRO A N 1
ATOM 1411 C CA . PRO A 1 198 ? -6.416 10.840 -21.138 1.00 54.66 198 PRO A CA 1
ATOM 1412 C C . PRO A 1 198 ? -4.992 10.616 -21.675 1.00 54.66 198 PRO A C 1
ATOM 1414 O O . PRO A 1 198 ? -4.837 10.371 -22.867 1.00 54.66 198 PRO A O 1
ATOM 1417 N N . ASP A 1 199 ? -3.971 10.728 -20.821 1.00 62.88 199 ASP A N 1
ATOM 1418 C CA . ASP A 1 199 ? -2.567 10.593 -21.201 1.00 62.88 199 ASP A CA 1
ATOM 1419 C C . ASP A 1 199 ? -2.129 9.129 -21.055 1.00 62.88 199 ASP A C 1
ATOM 1421 O O . ASP A 1 199 ? -1.607 8.712 -20.016 1.00 62.88 199 ASP A O 1
ATOM 1425 N N . GLU A 1 200 ? -2.351 8.348 -22.114 1.00 59.31 200 GLU A N 1
ATOM 1426 C CA . GLU A 1 200 ? -1.720 7.036 -22.289 1.00 59.31 200 GLU A CA 1
ATOM 1427 C C . GLU A 1 200 ? -0.181 7.207 -22.159 1.00 59.31 200 GLU A C 1
ATOM 1429 O O . GLU A 1 200 ? 0.386 8.220 -22.573 1.00 59.31 200 GLU A O 1
ATOM 1434 N N . ASP A 1 201 ? 0.497 6.271 -21.488 1.00 65.75 201 ASP A N 1
ATOM 1435 C CA . ASP A 1 201 ? 1.945 6.265 -21.173 1.00 65.75 201 ASP A CA 1
ATOM 1436 C C . ASP A 1 201 ? 2.456 7.197 -20.050 1.00 65.75 201 ASP A C 1
ATOM 1438 O O . ASP A 1 201 ? 3.665 7.231 -19.770 1.00 65.75 201 ASP A O 1
ATOM 1442 N N . SER A 1 202 ? 1.585 7.932 -19.345 1.00 79.38 202 SER A N 1
ATOM 1443 C CA . SER A 1 202 ? 2.016 8.811 -18.238 1.00 79.38 202 SER A CA 1
ATOM 1444 C C . SER A 1 202 ? 2.700 8.035 -17.094 1.00 79.38 202 SER A C 1
ATOM 1446 O O . SER A 1 202 ? 3.728 8.470 -16.549 1.00 79.38 202 SER A O 1
ATOM 1448 N N . THR A 1 203 ? 2.176 6.847 -16.781 1.00 88.00 203 THR A N 1
ATOM 1449 C CA . THR A 1 203 ? 2.656 5.980 -15.701 1.00 88.00 203 THR A CA 1
ATOM 1450 C C . THR A 1 203 ? 4.010 5.370 -16.030 1.00 88.00 203 THR A C 1
ATOM 1452 O O . THR A 1 203 ? 4.911 5.466 -15.202 1.00 88.00 203 THR A O 1
ATOM 1455 N N . ALA A 1 204 ? 4.200 4.805 -17.228 1.00 91.62 204 ALA A N 1
ATOM 1456 C CA . ALA A 1 204 ? 5.469 4.191 -17.631 1.00 91.62 204 ALA A CA 1
ATOM 1457 C C . ALA A 1 204 ? 6.632 5.196 -17.578 1.00 91.62 204 ALA A C 1
ATOM 1459 O O . ALA A 1 204 ? 7.678 4.917 -16.986 1.00 91.62 204 ALA A O 1
ATOM 1460 N N . ARG A 1 205 ? 6.421 6.407 -18.118 1.00 91.69 205 ARG A N 1
ATOM 1461 C C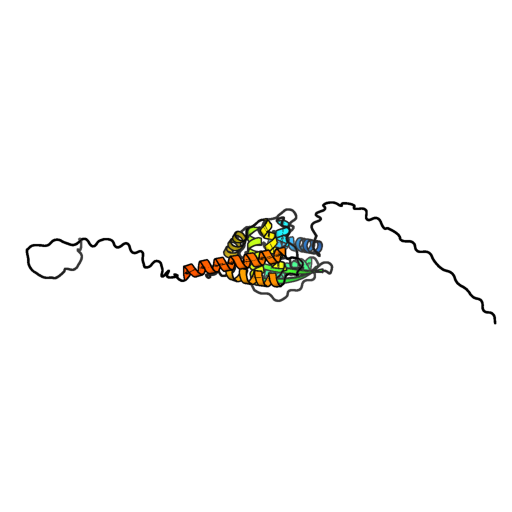A . ARG A 1 205 ? 7.421 7.486 -18.089 1.00 91.69 205 ARG A CA 1
ATOM 1462 C C . ARG A 1 205 ? 7.746 7.916 -16.663 1.00 91.69 205 ARG A C 1
ATOM 1464 O O . ARG A 1 205 ? 8.915 7.998 -16.294 1.00 91.69 205 ARG A O 1
ATOM 1471 N N . THR A 1 206 ? 6.715 8.149 -15.852 1.00 94.31 206 THR A N 1
ATOM 1472 C CA . THR A 1 206 ? 6.895 8.533 -14.447 1.00 94.31 206 THR A CA 1
ATOM 1473 C C . THR A 1 206 ? 7.617 7.435 -13.671 1.00 94.31 206 THR A C 1
ATOM 1475 O O . THR A 1 206 ? 8.522 7.724 -12.893 1.00 94.31 206 THR A O 1
ATOM 1478 N N . LEU A 1 207 ? 7.256 6.172 -13.890 1.00 96.12 207 LEU A N 1
ATOM 1479 C CA . LEU A 1 207 ? 7.837 5.033 -13.195 1.00 96.12 207 LEU A CA 1
ATOM 1480 C C . LEU A 1 207 ? 9.328 4.880 -13.503 1.00 96.12 207 LEU A C 1
ATOM 1482 O O . LEU A 1 207 ? 10.099 4.686 -12.565 1.00 96.12 207 LEU A O 1
ATOM 1486 N N . ALA A 1 208 ? 9.747 5.032 -14.763 1.00 96.44 208 ALA A N 1
ATOM 1487 C CA . ALA A 1 208 ? 11.157 4.956 -15.149 1.00 96.44 208 ALA A CA 1
ATOM 1488 C C . ALA A 1 208 ? 12.026 5.957 -14.362 1.00 96.44 208 ALA A C 1
ATOM 1490 O O . ALA A 1 208 ? 13.005 5.573 -13.719 1.00 96.44 208 ALA A O 1
ATOM 1491 N N . ASP A 1 209 ? 11.614 7.227 -14.313 1.00 96.56 209 ASP A N 1
ATOM 1492 C CA . ASP A 1 209 ? 12.341 8.271 -13.577 1.00 96.56 209 ASP A CA 1
ATOM 1493 C C . ASP A 1 209 ? 12.348 8.019 -12.058 1.00 96.56 209 ASP A C 1
ATOM 1495 O O . ASP A 1 209 ? 13.314 8.320 -11.343 1.00 96.56 209 ASP A O 1
ATOM 1499 N N . ARG A 1 210 ? 11.257 7.453 -11.533 1.00 97.50 210 ARG A N 1
ATOM 1500 C CA . ARG A 1 210 ? 11.070 7.205 -10.097 1.00 97.50 210 ARG A CA 1
ATOM 1501 C C . ARG A 1 210 ? 11.840 5.982 -9.614 1.00 97.50 210 ARG A C 1
ATOM 1503 O O . ARG A 1 210 ? 12.372 6.028 -8.504 1.00 97.50 210 ARG A O 1
ATOM 1510 N N . LEU A 1 211 ? 11.956 4.944 -10.443 1.00 98.06 211 LEU A N 1
ATOM 1511 C CA . LEU A 1 211 ? 12.815 3.782 -10.208 1.00 98.06 211 LEU A CA 1
ATOM 1512 C C . LEU A 1 211 ? 14.275 4.213 -10.058 1.00 98.06 211 LEU A C 1
ATOM 1514 O O . LEU A 1 211 ? 14.898 3.877 -9.054 1.00 98.06 211 LEU A O 1
ATOM 1518 N N . GLU A 1 212 ? 14.799 5.021 -10.984 1.00 96.50 212 GLU A N 1
ATOM 1519 C CA . GLU A 1 212 ? 16.174 5.532 -10.897 1.00 96.50 212 GLU A CA 1
ATOM 1520 C C . GLU A 1 212 ? 16.395 6.413 -9.673 1.00 96.50 212 GLU A C 1
ATOM 1522 O O . GLU A 1 212 ? 17.375 6.241 -8.946 1.00 96.50 212 GLU A O 1
ATOM 1527 N N . THR A 1 213 ? 15.463 7.334 -9.412 1.00 97.38 213 THR A N 1
ATOM 1528 C CA . THR A 1 213 ? 15.540 8.219 -8.245 1.00 97.38 213 THR A CA 1
ATOM 1529 C C . THR A 1 213 ? 15.607 7.407 -6.950 1.00 97.38 213 THR A C 1
ATOM 1531 O O . THR A 1 213 ? 16.469 7.655 -6.109 1.00 97.38 213 THR A O 1
ATOM 1534 N N . ALA A 1 214 ? 14.735 6.407 -6.790 1.00 96.25 214 ALA A N 1
ATOM 1535 C CA . ALA A 1 214 ? 14.728 5.560 -5.604 1.00 96.25 214 ALA A CA 1
ATOM 1536 C C . ALA A 1 214 ? 15.974 4.659 -5.525 1.00 96.25 214 ALA A C 1
ATOM 1538 O O . ALA A 1 214 ? 16.535 4.484 -4.442 1.00 96.25 214 ALA A O 1
ATOM 1539 N N . ALA A 1 215 ? 16.446 4.129 -6.658 1.00 96.00 215 ALA A N 1
ATOM 1540 C CA . ALA A 1 215 ? 17.632 3.278 -6.740 1.00 96.00 215 ALA A CA 1
ATOM 1541 C C . ALA A 1 215 ? 18.922 4.024 -6.356 1.00 96.00 215 ALA A C 1
ATOM 1543 O O . ALA A 1 215 ? 19.786 3.469 -5.667 1.00 96.00 215 ALA A O 1
ATOM 1544 N N . ALA A 1 216 ? 19.025 5.303 -6.730 1.00 95.38 216 ALA A N 1
ATOM 1545 C CA . ALA A 1 216 ? 20.131 6.181 -6.354 1.00 95.38 216 ALA A CA 1
ATOM 1546 C C . ALA A 1 216 ? 20.182 6.467 -4.841 1.00 95.38 216 ALA A C 1
ATOM 1548 O O . ALA A 1 216 ? 21.251 6.750 -4.302 1.00 95.38 216 ALA A O 1
ATOM 1549 N N . LEU A 1 217 ? 19.041 6.371 -4.151 1.00 94.88 217 LEU A N 1
ATOM 1550 C CA . LEU A 1 217 ? 18.920 6.564 -2.704 1.00 94.88 217 LEU A CA 1
ATOM 1551 C C . LEU A 1 217 ? 19.100 5.266 -1.898 1.00 94.88 217 LEU A C 1
ATOM 1553 O O . LEU A 1 217 ? 19.115 5.316 -0.666 1.00 94.88 217 LEU A O 1
ATOM 1557 N N . LEU A 1 218 ? 19.226 4.107 -2.557 1.00 92.19 218 LEU A N 1
ATOM 1558 C CA . LEU A 1 218 ? 19.459 2.840 -1.866 1.00 92.19 218 LEU A CA 1
ATOM 1559 C C . LEU A 1 218 ? 20.835 2.819 -1.185 1.00 92.19 218 LEU A C 1
ATOM 1561 O O . LEU A 1 218 ? 21.806 3.344 -1.740 1.00 92.19 218 LEU A O 1
ATOM 1565 N N . PRO A 1 219 ? 20.963 2.134 -0.038 1.00 87.44 219 PRO A N 1
ATOM 1566 C CA . PRO A 1 219 ? 22.253 1.895 0.596 1.00 87.44 219 PRO A CA 1
ATOM 1567 C C . PRO A 1 219 ? 23.128 0.953 -0.269 1.00 87.44 219 PRO A C 1
ATOM 1569 O O . PRO A 1 219 ? 22.608 0.180 -1.084 1.00 87.44 219 PRO A O 1
ATOM 1572 N N . PRO A 1 220 ? 24.469 1.035 -0.205 1.00 83.88 220 PRO A N 1
ATOM 1573 C CA . PRO A 1 220 ? 25.359 0.253 -1.072 1.00 83.88 220 PRO A CA 1
ATOM 1574 C C . PRO A 1 220 ? 25.275 -1.268 -0.856 1.00 83.88 220 PRO A C 1
ATOM 1576 O O . PRO A 1 220 ? 25.635 -2.021 -1.758 1.00 83.88 220 PRO A O 1
ATOM 1579 N N . GLU A 1 221 ? 24.7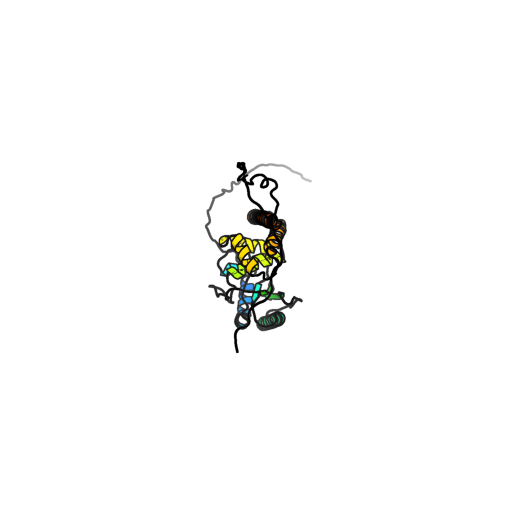75 -1.717 0.294 1.00 83.56 221 GLU A N 1
ATOM 1580 C CA . GLU A 1 221 ? 24.699 -3.117 0.719 1.00 83.56 221 GLU A CA 1
ATOM 1581 C C . GLU A 1 221 ? 23.652 -3.949 -0.040 1.00 83.56 221 GLU A C 1
ATOM 1583 O O . GLU A 1 221 ? 23.698 -5.177 0.033 1.00 83.56 221 GLU A O 1
ATOM 1588 N N . ASP A 1 222 ? 22.755 -3.321 -0.809 1.00 80.81 222 ASP A N 1
ATOM 1589 C CA . ASP A 1 222 ? 21.785 -4.024 -1.656 1.00 80.81 222 ASP A CA 1
ATOM 1590 C C . ASP A 1 222 ? 21.956 -3.711 -3.156 1.00 80.81 222 ASP A C 1
ATOM 1592 O O . ASP A 1 222 ? 21.156 -2.997 -3.774 1.00 80.81 222 ASP A O 1
ATOM 1596 N N . PRO A 1 223 ? 22.998 -4.271 -3.797 1.00 85.75 223 PRO A N 1
ATOM 1597 C CA . PRO A 1 223 ? 23.183 -4.134 -5.235 1.00 85.75 223 PRO A CA 1
ATOM 1598 C C . PRO A 1 223 ? 22.153 -4.940 -6.043 1.00 85.75 223 PRO A C 1
ATOM 1600 O O . PRO A 1 223 ? 22.136 -4.829 -7.267 1.00 85.75 223 PRO A O 1
ATOM 1603 N N . GLY A 1 224 ? 21.349 -5.805 -5.411 1.00 92.00 224 GLY A N 1
ATOM 1604 C CA . GLY A 1 224 ? 20.323 -6.600 -6.084 1.00 92.00 224 GLY A CA 1
ATOM 1605 C C . GLY A 1 224 ? 19.151 -5.725 -6.506 1.00 92.00 224 GLY A C 1
ATOM 1606 O O . GLY A 1 224 ? 18.901 -5.578 -7.702 1.00 92.00 224 GLY A O 1
ATOM 1607 N N . THR A 1 225 ? 18.504 -5.085 -5.530 1.00 94.38 225 THR A N 1
ATOM 1608 C CA . THR A 1 225 ? 17.364 -4.188 -5.778 1.00 94.38 225 THR A CA 1
ATOM 1609 C C . THR A 1 225 ? 17.763 -2.999 -6.649 1.00 94.38 225 THR A C 1
ATOM 1611 O O . THR A 1 225 ? 17.010 -2.633 -7.548 1.00 94.38 225 THR A O 1
ATOM 1614 N N . ARG A 1 226 ? 18.970 -2.440 -6.458 1.00 96.06 226 ARG A N 1
ATOM 1615 C CA . ARG A 1 226 ? 19.465 -1.337 -7.299 1.00 96.06 226 ARG A CA 1
ATOM 1616 C C . ARG A 1 226 ? 19.546 -1.731 -8.775 1.00 96.06 226 ARG A C 1
ATOM 1618 O O . ARG A 1 226 ? 18.949 -1.064 -9.609 1.00 96.06 226 ARG A O 1
ATOM 1625 N N . ARG A 1 227 ? 20.242 -2.830 -9.092 1.00 96.62 227 ARG A N 1
ATOM 1626 C CA . ARG A 1 227 ? 20.417 -3.278 -10.486 1.00 96.62 227 ARG A CA 1
ATOM 1627 C C . ARG A 1 227 ? 19.096 -3.654 -11.143 1.00 96.62 227 ARG A C 1
ATOM 1629 O O . ARG A 1 227 ? 18.921 -3.390 -12.324 1.00 96.62 227 ARG A O 1
ATOM 1636 N N . TRP A 1 228 ? 18.189 -4.275 -10.390 1.00 97.50 228 TRP A N 1
ATOM 1637 C CA . TRP A 1 228 ? 16.847 -4.579 -10.879 1.00 97.50 228 TRP A CA 1
ATOM 1638 C C . TRP A 1 228 ? 16.087 -3.301 -11.260 1.00 97.50 228 TRP A C 1
ATOM 1640 O O . TRP A 1 228 ? 15.567 -3.209 -12.368 1.00 97.50 228 TRP A O 1
ATOM 1650 N N . ALA A 1 229 ? 16.084 -2.298 -10.379 1.00 97.81 229 ALA A N 1
ATOM 1651 C CA . ALA A 1 229 ? 15.388 -1.040 -10.618 1.00 97.81 229 ALA A CA 1
ATOM 1652 C C . ALA A 1 229 ? 15.963 -0.275 -11.821 1.00 97.81 229 ALA A C 1
ATOM 1654 O O . ALA A 1 229 ? 15.205 0.215 -12.652 1.00 97.81 229 ALA A O 1
ATOM 1655 N N . GLU A 1 230 ? 17.292 -0.209 -11.932 1.00 97.44 230 GLU A N 1
ATOM 1656 C CA . GLU A 1 230 ? 17.990 0.419 -13.063 1.00 97.44 230 GLU A CA 1
ATOM 1657 C C . GLU A 1 230 ? 17.701 -0.303 -14.387 1.00 97.44 230 GLU A C 1
ATOM 1659 O O . GLU A 1 230 ? 17.447 0.350 -15.397 1.00 97.44 230 GLU A O 1
ATOM 1664 N N . ALA A 1 231 ? 17.695 -1.641 -14.387 1.00 97.88 231 ALA A N 1
ATOM 1665 C CA . ALA A 1 231 ? 17.375 -2.428 -15.575 1.00 97.88 231 ALA A CA 1
ATOM 1666 C C . ALA A 1 231 ? 15.931 -2.189 -16.033 1.00 97.88 231 ALA A C 1
ATOM 1668 O O . ALA A 1 231 ? 15.708 -1.867 -17.196 1.00 97.88 231 ALA A O 1
ATOM 1669 N N . TRP A 1 232 ? 14.962 -2.250 -15.116 1.00 98.19 232 TRP A N 1
ATOM 1670 C CA . TRP A 1 232 ? 13.564 -2.021 -15.474 1.00 98.19 232 TRP A CA 1
ATOM 1671 C C . TRP A 1 232 ? 13.313 -0.578 -15.933 1.00 98.19 232 TRP A C 1
ATOM 1673 O O . TRP A 1 232 ? 12.599 -0.351 -16.907 1.00 98.19 232 TRP A O 1
ATOM 1683 N N . ALA A 1 233 ? 13.942 0.413 -15.295 1.00 97.75 233 ALA A N 1
ATOM 1684 C CA . ALA A 1 233 ? 13.858 1.800 -15.744 1.00 97.75 233 ALA A CA 1
ATOM 1685 C C . ALA A 1 233 ? 14.418 1.990 -17.164 1.00 97.75 233 ALA A C 1
ATOM 1687 O O . ALA A 1 233 ? 13.899 2.805 -17.929 1.00 97.75 233 ALA A O 1
ATOM 1688 N N . GLN A 1 234 ? 15.469 1.250 -17.524 1.00 97.06 234 GLN A N 1
ATOM 1689 C CA . GLN A 1 234 ? 16.023 1.262 -18.872 1.00 97.06 234 GLN A CA 1
ATOM 1690 C C . GLN A 1 234 ? 15.084 0.588 -19.877 1.00 97.06 234 GLN A C 1
ATOM 1692 O O . GLN A 1 234 ? 14.858 1.155 -20.944 1.00 97.06 234 GLN A O 1
ATOM 1697 N N . ASP A 1 235 ? 14.510 -0.565 -19.531 1.00 96.56 235 ASP A N 1
ATOM 1698 C CA . ASP A 1 235 ? 13.546 -1.272 -20.380 1.00 96.56 235 ASP A CA 1
ATOM 1699 C C . ASP A 1 235 ? 12.331 -0.382 -20.681 1.00 96.56 235 ASP A C 1
ATOM 1701 O O . ASP A 1 235 ? 12.008 -0.157 -21.843 1.00 96.56 235 ASP A O 1
ATOM 1705 N N . LEU A 1 236 ? 11.754 0.264 -19.657 1.00 95.12 236 LEU A N 1
ATOM 1706 C CA . LEU A 1 236 ? 10.644 1.211 -19.833 1.00 95.12 236 LEU A CA 1
ATOM 1707 C C . LEU A 1 236 ? 10.996 2.366 -20.781 1.00 95.12 236 LEU A C 1
ATOM 1709 O O . LEU A 1 236 ? 10.146 2.831 -21.536 1.00 95.12 236 LEU A O 1
ATOM 1713 N N . ARG A 1 237 ? 12.239 2.860 -20.758 1.00 94.12 237 ARG A N 1
ATOM 1714 C CA . ARG A 1 237 ? 12.670 3.931 -21.670 1.00 94.12 237 ARG A CA 1
ATOM 1715 C C . ARG A 1 237 ? 12.840 3.452 -23.097 1.00 94.12 237 ARG A C 1
ATOM 1717 O O . ARG A 1 237 ? 12.544 4.217 -24.010 1.00 94.12 237 ARG A O 1
ATOM 1724 N N . LEU A 1 238 ? 13.326 2.229 -23.288 1.00 93.00 238 LEU A N 1
ATOM 1725 C CA . LEU A 1 238 ? 13.407 1.623 -24.612 1.00 93.00 238 LEU A CA 1
ATOM 1726 C C . LEU A 1 238 ? 12.004 1.423 -25.190 1.00 93.00 238 LEU A C 1
ATOM 1728 O O . LEU A 1 238 ? 11.771 1.851 -26.318 1.00 93.00 238 LEU A O 1
ATOM 1732 N N . ASP A 1 239 ? 11.070 0.911 -24.388 1.00 90.06 239 ASP A N 1
ATOM 1733 C CA . ASP A 1 239 ? 9.669 0.747 -24.782 1.00 90.06 239 ASP A CA 1
ATOM 1734 C C . ASP A 1 239 ? 9.050 2.100 -25.171 1.00 90.06 239 ASP A C 1
ATOM 1736 O O . ASP A 1 239 ? 8.498 2.250 -26.256 1.00 90.06 239 ASP A O 1
ATOM 1740 N N . LEU A 1 240 ? 9.224 3.143 -24.348 1.00 88.62 240 LEU A N 1
ATOM 1741 C CA . LEU A 1 240 ? 8.727 4.493 -24.650 1.00 88.62 240 LEU A CA 1
ATOM 1742 C C . LEU A 1 240 ? 9.328 5.085 -25.940 1.00 88.62 240 LEU A C 1
ATOM 1744 O O . LEU A 1 240 ? 8.642 5.825 -26.649 1.00 88.62 240 LEU A O 1
ATOM 1748 N N . LEU A 1 241 ? 10.595 4.799 -26.256 1.00 87.25 241 LEU A N 1
ATOM 1749 C CA . LEU A 1 241 ? 11.222 5.222 -27.515 1.00 87.25 241 LEU A CA 1
ATOM 1750 C C . LEU A 1 241 ? 10.631 4.484 -28.724 1.00 87.25 241 LEU A C 1
ATOM 1752 O O . LEU A 1 241 ? 10.429 5.101 -29.768 1.00 87.25 241 LEU A O 1
ATOM 1756 N N . GLU A 1 242 ? 10.326 3.193 -28.587 1.00 79.44 242 GLU A N 1
ATOM 1757 C CA . GLU A 1 242 ? 9.670 2.412 -29.640 1.00 79.44 242 GLU A CA 1
ATOM 1758 C C . GLU A 1 242 ? 8.244 2.921 -29.902 1.00 79.44 242 GLU A C 1
ATOM 1760 O O . GLU A 1 242 ? 7.870 3.157 -31.053 1.00 79.44 242 GLU A O 1
ATOM 1765 N N . THR A 1 243 ? 7.474 3.194 -28.844 1.00 68.19 243 THR A N 1
ATOM 1766 C CA . THR A 1 243 ? 6.095 3.689 -28.966 1.00 68.19 243 THR A CA 1
ATOM 1767 C C . THR A 1 243 ? 6.041 5.108 -29.543 1.00 68.19 243 THR A C 1
ATOM 1769 O O . THR A 1 243 ? 5.203 5.403 -30.397 1.00 68.19 243 THR A O 1
ATOM 1772 N N . THR A 1 244 ? 6.966 5.991 -29.146 1.00 58.81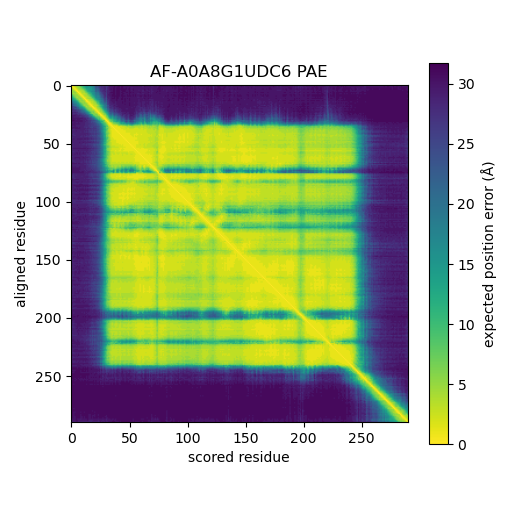 244 THR A N 1
ATOM 1773 C CA . THR A 1 244 ? 7.054 7.360 -29.699 1.00 58.81 244 THR A CA 1
ATOM 1774 C C . THR A 1 244 ? 7.517 7.381 -31.158 1.00 58.81 244 THR A C 1
ATOM 1776 O O . THR A 1 244 ? 6.973 8.150 -31.950 1.00 58.81 244 THR A O 1
ATOM 1779 N N . ALA A 1 245 ? 8.440 6.500 -31.559 1.00 54.56 245 ALA A N 1
ATOM 1780 C CA . ALA A 1 245 ? 8.888 6.393 -32.951 1.00 54.56 245 ALA A CA 1
ATOM 1781 C C . ALA A 1 245 ? 7.763 5.974 -33.922 1.00 54.56 245 ALA A C 1
ATOM 1783 O O . ALA A 1 245 ? 7.787 6.356 -35.093 1.00 54.56 245 ALA A O 1
ATOM 1784 N N . LEU A 1 246 ? 6.764 5.223 -33.443 1.00 51.25 246 LEU A N 1
ATOM 1785 C CA . LEU A 1 246 ? 5.585 4.839 -34.226 1.00 51.25 246 LEU A CA 1
ATOM 1786 C C . LEU A 1 246 ? 4.530 5.956 -34.306 1.00 51.25 246 LEU A C 1
ATOM 1788 O O . LEU A 1 246 ? 3.873 6.100 -35.338 1.00 51.25 246 LEU A O 1
ATOM 1792 N N . ALA A 1 247 ? 4.375 6.759 -33.248 1.00 51.53 247 ALA A N 1
ATOM 1793 C CA . ALA A 1 247 ? 3.376 7.830 -33.181 1.00 51.53 247 ALA A CA 1
ATOM 1794 C C . ALA A 1 247 ? 3.721 9.047 -34.060 1.00 51.53 247 ALA A C 1
ATOM 1796 O O . ALA A 1 247 ? 2.821 9.686 -34.606 1.00 51.53 247 ALA A O 1
ATOM 1797 N N . ASP A 1 248 ? 5.011 9.322 -34.267 1.00 52.78 248 ASP A N 1
ATOM 1798 C CA . ASP A 1 248 ? 5.471 10.443 -35.098 1.00 52.78 248 ASP A CA 1
ATOM 1799 C C . ASP A 1 248 ? 5.424 10.150 -36.609 1.00 52.78 248 ASP A C 1
ATOM 1801 O O . ASP A 1 248 ? 5.841 10.983 -37.416 1.00 52.78 248 ASP A O 1
ATOM 1805 N N . GLY A 1 249 ? 4.903 8.982 -37.018 1.00 53.50 249 GLY A N 1
ATOM 1806 C CA . GLY A 1 249 ? 4.800 8.606 -38.426 1.00 53.50 249 GLY A CA 1
ATOM 1807 C C . GLY A 1 249 ? 6.158 8.684 -39.113 1.00 53.50 249 GLY A C 1
ATOM 1808 O O . GLY A 1 249 ? 6.280 9.354 -40.140 1.00 53.50 249 GLY A O 1
ATOM 1809 N N . LEU A 1 250 ? 7.179 8.062 -38.509 1.00 49.97 250 LEU A N 1
ATOM 1810 C CA . LEU A 1 250 ? 8.548 8.103 -39.004 1.00 49.97 250 LEU A CA 1
ATOM 1811 C C . LEU A 1 250 ? 8.581 7.612 -40.455 1.00 49.97 250 LEU A C 1
ATOM 1813 O O . LEU A 1 250 ? 8.525 6.421 -40.751 1.00 49.97 250 LEU A O 1
ATOM 1817 N N . HIS A 1 251 ? 8.635 8.590 -41.351 1.00 54.78 251 HIS A N 1
ATOM 1818 C CA . HIS A 1 251 ? 8.867 8.434 -42.767 1.00 54.78 251 HIS A CA 1
ATOM 1819 C C . HIS A 1 251 ? 10.180 7.674 -42.936 1.00 54.78 251 HIS A C 1
ATOM 1821 O O . HIS A 1 251 ? 11.242 8.213 -42.628 1.00 54.78 251 HIS A O 1
ATOM 1827 N N . ASP A 1 252 ? 10.095 6.416 -43.364 1.00 57.84 252 ASP A N 1
ATOM 1828 C CA . ASP A 1 252 ? 11.257 5.627 -43.748 1.00 57.84 252 ASP A CA 1
ATOM 1829 C C . ASP A 1 252 ? 11.661 6.039 -45.176 1.00 57.84 252 ASP A C 1
ATOM 1831 O O . ASP A 1 252 ? 11.001 5.627 -46.138 1.00 57.84 252 ASP A O 1
ATOM 1835 N N . PRO A 1 253 ? 12.726 6.848 -45.357 1.00 57.41 253 PRO A N 1
ATOM 1836 C CA . PRO A 1 253 ? 13.144 7.305 -46.680 1.00 57.41 253 PRO A CA 1
ATOM 1837 C C . PRO A 1 253 ? 13.680 6.158 -47.552 1.00 57.41 253 PRO A C 1
ATOM 1839 O O . PRO A 1 253 ? 13.945 6.360 -48.734 1.00 57.41 253 PRO A O 1
ATOM 1842 N N . TYR A 1 254 ? 13.862 4.953 -47.000 1.00 59.53 254 TYR A N 1
ATOM 1843 C CA . TYR A 1 254 ? 14.342 3.786 -47.738 1.00 59.53 254 TYR A CA 1
ATOM 1844 C C . TYR A 1 254 ? 13.213 2.903 -48.287 1.00 59.53 254 TYR A C 1
ATOM 1846 O O . TYR A 1 254 ? 13.490 1.996 -49.075 1.00 59.53 254 TYR A O 1
ATOM 1854 N N . LEU A 1 255 ? 11.948 3.179 -47.943 1.00 55.47 255 LEU A N 1
ATOM 1855 C CA . LEU A 1 255 ? 10.784 2.488 -48.515 1.00 55.47 255 LEU A CA 1
ATOM 1856 C C . LEU A 1 255 ? 10.252 3.141 -49.806 1.00 55.47 255 LEU A C 1
ATOM 1858 O O . LEU A 1 255 ? 9.398 2.560 -50.470 1.00 55.47 255 LEU A O 1
ATOM 1862 N N . GLU A 1 256 ? 10.790 4.290 -50.232 1.00 54.88 256 GLU A N 1
ATOM 1863 C CA . GLU A 1 256 ? 10.328 5.022 -51.428 1.00 54.88 256 GLU A CA 1
ATOM 1864 C C . GLU A 1 256 ? 10.703 4.373 -52.776 1.00 54.88 256 GLU A C 1
ATOM 1866 O O . GLU A 1 256 ? 10.292 4.842 -53.836 1.00 54.88 256 GLU A O 1
ATOM 1871 N N . HIS A 1 257 ? 11.521 3.318 -52.785 1.00 52.97 257 HIS A N 1
ATOM 1872 C CA . HIS A 1 257 ? 12.078 2.756 -54.027 1.00 52.97 257 HIS A CA 1
ATOM 1873 C C . HIS A 1 257 ? 11.457 1.424 -54.454 1.00 52.97 257 HIS A C 1
ATOM 1875 O O . HIS A 1 257 ? 11.938 0.801 -55.401 1.00 52.97 257 HIS A O 1
ATOM 1881 N N . LEU A 1 258 ? 10.396 0.983 -53.777 1.00 50.88 258 LEU A N 1
ATOM 1882 C CA . LEU A 1 258 ? 9.711 -0.275 -54.073 1.00 50.88 258 LEU A CA 1
ATOM 1883 C C . LEU A 1 258 ? 8.251 -0.045 -54.482 1.00 50.88 258 LEU A C 1
ATOM 1885 O O . LEU A 1 258 ? 7.359 -0.777 -54.068 1.00 50.88 258 LEU A O 1
ATOM 1889 N N . GLU A 1 259 ? 8.006 0.945 -55.338 1.00 44.38 259 GLU A N 1
ATOM 1890 C CA . GLU A 1 259 ? 6.837 0.895 -56.219 1.00 44.38 259 GLU A CA 1
ATOM 1891 C C . GLU A 1 259 ? 7.136 -0.139 -57.325 1.00 44.38 259 GLU A C 1
ATOM 1893 O O . GLU A 1 259 ? 8.113 0.021 -58.071 1.00 44.38 259 GLU A O 1
ATOM 1898 N N . PRO A 1 260 ? 6.347 -1.221 -57.455 1.00 43.56 260 PRO A N 1
ATOM 1899 C CA . PRO A 1 260 ? 6.459 -2.107 -58.597 1.00 43.56 260 PRO A CA 1
ATOM 1900 C C . PRO A 1 260 ? 5.997 -1.328 -59.825 1.00 43.56 260 PRO A C 1
ATOM 1902 O O . PRO A 1 260 ? 4.853 -0.894 -59.917 1.00 43.56 260 PRO A O 1
ATOM 1905 N N . THR A 1 261 ? 6.907 -1.141 -60.777 1.00 39.25 261 THR A N 1
ATOM 1906 C CA . THR A 1 261 ? 6.616 -0.573 -62.095 1.00 39.25 261 THR A CA 1
ATOM 1907 C C . THR A 1 261 ? 5.757 -1.573 -62.868 1.00 39.25 261 THR A C 1
ATOM 1909 O O . THR A 1 261 ? 6.248 -2.370 -63.664 1.00 39.25 261 THR A O 1
ATOM 1912 N N . GLU A 1 262 ? 4.458 -1.572 -62.588 1.00 45.28 262 GLU A N 1
ATOM 1913 C CA . GLU A 1 262 ? 3.473 -2.270 -63.394 1.00 45.28 262 GLU A CA 1
ATOM 1914 C C . GLU A 1 262 ? 3.143 -1.412 -64.624 1.00 45.28 262 GLU A C 1
ATOM 1916 O O . GLU A 1 262 ? 2.652 -0.290 -64.525 1.00 45.28 262 GLU A O 1
ATOM 1921 N N . SER A 1 263 ? 3.391 -2.008 -65.791 1.00 44.38 263 SER A N 1
ATOM 1922 C CA . SER A 1 263 ? 2.665 -1.766 -67.041 1.00 44.38 263 SER A CA 1
ATOM 1923 C C . SER A 1 263 ? 2.972 -0.483 -67.820 1.00 44.38 263 SER A C 1
ATOM 1925 O O . SER A 1 263 ? 2.240 0.502 -67.787 1.00 44.38 263 SER A O 1
ATOM 1927 N N . ALA A 1 264 ? 3.978 -0.579 -68.691 1.00 41.09 264 ALA A N 1
ATOM 1928 C CA . ALA A 1 264 ? 3.995 0.153 -69.955 1.00 41.09 264 ALA A CA 1
ATOM 1929 C C . ALA A 1 264 ? 4.316 -0.819 -71.105 1.00 41.09 264 ALA A C 1
ATOM 1931 O O . ALA A 1 264 ? 5.454 -0.898 -71.565 1.00 41.09 264 ALA A O 1
ATOM 1932 N N . GLU A 1 265 ? 3.313 -1.576 -71.562 1.00 43.53 265 GLU A N 1
ATOM 1933 C CA . GLU A 1 265 ? 3.337 -2.133 -72.921 1.00 43.53 265 GLU A CA 1
ATOM 1934 C C . GLU A 1 265 ? 2.806 -1.083 -73.919 1.00 43.53 265 GLU A C 1
ATOM 1936 O O . GLU A 1 265 ? 1.838 -0.379 -73.611 1.00 43.53 265 GLU A O 1
ATOM 1941 N N . PRO A 1 266 ? 3.436 -0.926 -75.098 1.00 44.50 266 PRO A N 1
ATOM 1942 C CA . PRO A 1 266 ? 3.090 0.112 -76.060 1.00 44.50 266 PRO A CA 1
ATOM 1943 C C . PRO A 1 266 ? 1.907 -0.293 -76.953 1.00 44.50 266 PRO A C 1
ATOM 1945 O O . PRO A 1 266 ? 1.813 -1.423 -77.425 1.00 44.50 266 PRO A O 1
ATOM 1948 N N . ALA A 1 267 ? 1.032 0.676 -77.223 1.00 43.09 267 ALA A N 1
ATOM 1949 C CA . ALA A 1 267 ? -0.118 0.556 -78.113 1.00 43.09 267 ALA A CA 1
ATOM 1950 C C . ALA A 1 267 ? 0.282 0.508 -79.604 1.00 43.09 267 ALA A C 1
ATOM 1952 O O . ALA A 1 267 ? 1.062 1.342 -80.069 1.00 43.09 267 ALA A O 1
ATOM 1953 N N . GLU A 1 268 ? -0.311 -0.421 -80.363 1.00 41.16 268 GLU A N 1
ATOM 1954 C CA . GLU A 1 268 ? -0.380 -0.376 -81.835 1.00 41.16 268 GLU A CA 1
ATOM 1955 C C . GLU A 1 268 ? -1.525 0.547 -82.320 1.00 41.16 268 GLU A C 1
ATOM 1957 O O . GLU A 1 268 ? -2.514 0.703 -81.596 1.00 41.16 268 GLU A O 1
ATOM 1962 N N . PRO A 1 269 ? -1.438 1.161 -83.525 1.00 50.78 269 PRO A N 1
ATOM 1963 C CA . PRO A 1 269 ? -2.372 2.212 -83.933 1.00 50.78 269 PRO A CA 1
ATOM 1964 C C . PRO A 1 269 ? -3.419 1.838 -85.015 1.00 50.78 269 PRO A C 1
ATOM 1966 O O . PRO A 1 269 ? -3.120 1.112 -85.962 1.00 50.78 269 PRO A O 1
ATOM 1969 N N . ASP A 1 270 ? -4.561 2.546 -84.904 1.00 42.00 270 ASP A N 1
ATOM 1970 C CA . ASP A 1 270 ? -5.492 3.081 -85.940 1.00 42.00 270 ASP A CA 1
ATOM 1971 C C . ASP A 1 270 ? -6.515 2.128 -86.629 1.00 42.00 270 ASP A C 1
ATOM 1973 O O . ASP A 1 270 ? -6.268 0.923 -86.661 1.00 42.00 270 ASP A O 1
ATOM 1977 N N . PRO A 1 271 ? -7.622 2.594 -87.286 1.00 54.69 271 PRO A N 1
ATOM 1978 C CA . PRO A 1 271 ? -8.199 3.955 -87.398 1.00 54.69 271 PRO A CA 1
ATOM 1979 C C . PRO A 1 271 ? -9.740 4.105 -87.277 1.00 54.69 271 PRO A C 1
ATOM 1981 O O . PRO A 1 271 ? -10.498 3.149 -87.395 1.00 54.69 271 PRO A O 1
ATOM 1984 N N . ALA A 1 272 ? -10.151 5.383 -87.219 1.00 40.44 272 ALA A N 1
ATOM 1985 C CA . ALA A 1 272 ? -11.406 5.982 -87.720 1.00 40.44 272 ALA A CA 1
ATOM 1986 C C . ALA A 1 272 ? -12.742 5.587 -87.052 1.00 40.44 272 ALA A C 1
ATOM 1988 O O . ALA A 1 272 ? -13.217 4.468 -87.171 1.00 40.44 272 ALA A O 1
ATOM 1989 N N . ASP A 1 273 ? -13.447 6.547 -86.450 1.00 40.94 273 ASP A N 1
ATOM 1990 C CA . ASP A 1 273 ? -14.360 7.465 -87.149 1.00 40.94 273 ASP A CA 1
ATOM 1991 C C . ASP A 1 273 ? -14.861 8.533 -86.151 1.00 40.94 273 ASP A C 1
ATOM 1993 O O . ASP A 1 273 ? -15.059 8.251 -84.967 1.00 40.94 273 ASP A O 1
ATOM 1997 N N . GLY A 1 274 ? -15.020 9.779 -86.598 1.00 34.72 274 GLY A N 1
ATOM 1998 C CA . GLY A 1 274 ? -15.711 10.820 -85.817 1.00 34.72 274 GLY A CA 1
ATOM 1999 C C . GLY A 1 274 ? -17.234 10.738 -86.022 1.00 34.72 274 GLY A C 1
ATOM 2000 O O . GLY A 1 274 ? -17.721 9.767 -86.592 1.00 34.72 274 GLY A O 1
ATOM 2001 N N . PRO A 1 275 ? -18.018 11.791 -85.727 1.00 52.88 275 PRO A N 1
ATOM 2002 C CA . PRO A 1 275 ? -17.743 12.934 -84.863 1.00 52.88 275 PRO A CA 1
ATOM 2003 C C . PRO A 1 275 ? -18.936 13.286 -83.927 1.00 52.88 275 PRO A C 1
ATOM 2005 O O . PRO A 1 275 ? -20.023 12.726 -84.007 1.00 52.88 275 PRO A O 1
ATOM 2008 N N . ALA A 1 276 ? -18.733 14.360 -83.159 1.00 39.84 276 ALA A N 1
ATOM 2009 C CA . ALA A 1 276 ? -19.718 15.413 -82.876 1.00 39.84 276 ALA A CA 1
ATOM 2010 C C . ALA A 1 276 ? -20.624 15.357 -81.624 1.00 39.84 276 ALA A C 1
ATOM 2012 O O . ALA A 1 276 ? -21.210 14.356 -81.230 1.00 39.84 276 ALA A O 1
ATOM 2013 N N . THR A 1 277 ? -20.818 16.588 -81.129 1.00 41.16 277 THR A N 1
ATOM 2014 C CA . THR A 1 277 ? -21.954 17.138 -80.368 1.00 41.16 277 THR A CA 1
ATOM 2015 C C . THR A 1 277 ? -22.118 16.762 -78.894 1.00 41.16 277 THR A C 1
ATOM 2017 O O . THR A 1 277 ? -22.830 15.836 -78.552 1.00 41.16 277 THR A O 1
ATOM 2020 N N . GLY A 1 278 ? -21.554 17.616 -78.031 1.00 40.94 278 GLY A N 1
ATOM 2021 C CA . GLY A 1 278 ? -22.326 18.685 -77.372 1.00 40.94 278 GLY A CA 1
ATOM 2022 C C . GLY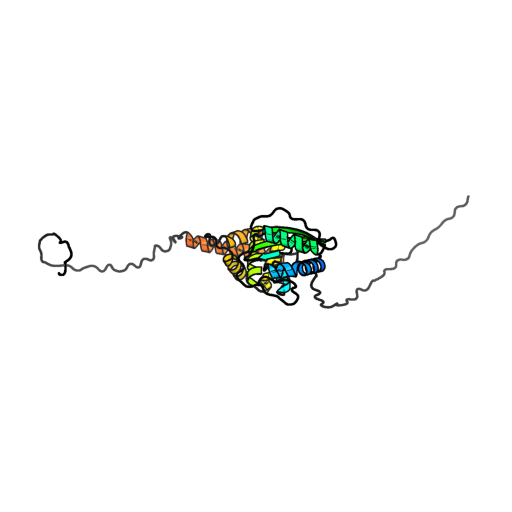 A 1 278 ? -23.239 18.319 -76.182 1.00 40.94 278 GLY A C 1
ATOM 2023 O O . GLY A 1 278 ? -23.635 17.175 -76.026 1.00 40.94 278 GLY A O 1
ATOM 2024 N N . PRO A 1 279 ? -23.559 19.295 -75.309 1.00 59.12 279 PRO A N 1
ATOM 2025 C CA . PRO A 1 279 ? -23.675 19.069 -73.866 1.00 59.12 279 PRO A CA 1
ATOM 2026 C C . PRO A 1 279 ? -25.101 19.248 -73.307 1.00 59.12 279 PRO A C 1
ATOM 2028 O O . PRO A 1 279 ? -26.010 19.634 -74.035 1.00 59.12 279 PRO A O 1
ATOM 2031 N N . ALA A 1 280 ? -25.210 19.089 -71.979 1.00 40.22 280 ALA A N 1
ATOM 2032 C CA . ALA A 1 280 ? -26.228 19.601 -71.039 1.00 40.22 280 ALA A CA 1
ATOM 2033 C C . ALA A 1 280 ? -27.010 18.496 -70.305 1.00 40.22 280 ALA A C 1
ATOM 2035 O O . ALA A 1 280 ? -27.609 17.616 -70.913 1.00 40.22 280 ALA A O 1
ATOM 2036 N N . GLY A 1 281 ? -26.949 18.553 -68.969 1.00 46.12 281 GLY A N 1
ATOM 2037 C CA . GLY A 1 281 ? -27.542 17.575 -68.055 1.00 46.12 281 GLY A CA 1
ATOM 2038 C C . GLY A 1 281 ? -29.066 17.636 -67.955 1.00 46.12 281 GLY A C 1
ATOM 2039 O O . GLY A 1 281 ? -29.713 18.402 -68.667 1.00 46.12 281 GLY A O 1
ATOM 2040 N N . PRO A 1 282 ? -29.641 16.876 -67.011 1.00 55.84 282 PRO A N 1
ATOM 2041 C CA . PRO A 1 282 ? -30.886 17.315 -66.395 1.00 55.84 282 PRO A CA 1
ATOM 2042 C C . PRO A 1 282 ? -30.936 17.134 -64.863 1.00 55.84 282 PRO A C 1
ATOM 2044 O O . PRO A 1 282 ? -30.155 16.375 -64.283 1.00 55.84 282 PRO A O 1
ATOM 2047 N N . PRO A 1 283 ? -31.869 17.847 -64.206 1.00 54.31 283 PRO A N 1
ATOM 2048 C CA . PRO A 1 283 ? -32.150 17.771 -62.778 1.00 54.31 283 PRO A CA 1
ATOM 2049 C C . PRO A 1 283 ? -33.316 16.821 -62.428 1.00 54.31 283 PRO A C 1
ATOM 2051 O O . PRO A 1 283 ? -34.071 16.394 -63.293 1.00 54.31 283 PRO A O 1
ATOM 2054 N N . ALA A 1 284 ? -33.476 16.635 -61.112 1.00 49.00 284 ALA A N 1
ATOM 2055 C CA . ALA A 1 284 ? -34.715 16.434 -60.345 1.00 49.00 284 ALA A CA 1
ATOM 2056 C C . ALA A 1 284 ? -35.606 15.198 -60.613 1.00 49.00 284 ALA A C 1
ATOM 2058 O O . ALA A 1 284 ? -36.404 15.152 -61.540 1.00 49.00 284 ALA A O 1
ATOM 2059 N N . GLY A 1 285 ? -35.483 14.253 -59.672 1.00 46.41 285 GLY A N 1
ATOM 2060 C CA . GLY A 1 285 ? -36.523 13.595 -58.859 1.00 46.41 285 GLY A CA 1
ATOM 2061 C C . GLY A 1 285 ? -37.988 13.514 -59.340 1.00 46.41 285 GLY A C 1
ATOM 2062 O O . GLY A 1 285 ? -38.582 14.545 -59.652 1.00 46.41 285 GLY A O 1
ATOM 2063 N N . PRO A 1 286 ? -38.616 12.323 -59.266 1.00 66.75 286 PRO A N 1
ATOM 2064 C CA . PRO A 1 286 ? -40.046 12.142 -59.514 1.00 66.75 286 PRO A CA 1
ATOM 2065 C C . PRO A 1 286 ? -40.896 12.396 -58.248 1.00 66.75 286 PRO A C 1
ATOM 2067 O O . PRO A 1 286 ? -40.399 12.195 -57.135 1.00 66.75 286 PRO A O 1
ATOM 2070 N N . PRO A 1 287 ? -42.182 12.771 -58.386 1.00 58.56 287 PRO A N 1
ATOM 2071 C CA . PRO A 1 287 ? -43.180 12.604 -57.336 1.00 58.56 287 PRO A CA 1
ATOM 2072 C C . PRO A 1 287 ? -44.154 11.463 -57.678 1.00 58.56 287 PRO A C 1
ATOM 2074 O O . PRO A 1 287 ? -44.677 11.420 -58.790 1.00 58.56 287 PRO A O 1
ATOM 2077 N N . ASP A 1 288 ? -44.436 10.598 -56.703 1.00 58.81 288 ASP A N 1
ATOM 2078 C CA . ASP A 1 288 ? -45.552 9.646 -56.752 1.00 58.81 288 ASP A CA 1
ATOM 2079 C C . ASP A 1 288 ? -46.714 10.146 -55.871 1.00 58.81 288 ASP A C 1
ATOM 2081 O O . ASP A 1 288 ? -46.550 10.388 -54.674 1.00 58.81 288 ASP A O 1
ATOM 2085 N N . ASP A 1 289 ? -47.855 10.329 -56.539 1.00 59.03 289 ASP A N 1
ATOM 2086 C CA . ASP A 1 289 ? -49.252 10.039 -56.176 1.00 59.03 289 ASP A CA 1
ATOM 2087 C C . ASP A 1 289 ? -49.790 10.304 -54.750 1.00 59.03 289 ASP A C 1
ATOM 2089 O O . ASP A 1 289 ? -49.592 9.517 -53.821 1.00 59.03 289 ASP A O 1
ATOM 2093 N N . LEU A 1 290 ? -50.635 11.345 -54.624 1.00 46.09 290 LEU A N 1
ATOM 2094 C CA . LEU A 1 290 ? -52.118 11.248 -54.599 1.00 46.09 290 LEU A CA 1
ATOM 2095 C C . LEU A 1 290 ? -52.790 12.634 -54.644 1.00 46.09 290 LEU A C 1
ATOM 2097 O O . LEU A 1 290 ? -52.350 13.542 -53.903 1.00 46.09 290 LEU A O 1
#

pLDDT: mean 77.72, std 22.23, range [27.0, 98.19]

Mean predicted aligned error: 14.91 Å

Organism: NCBI:txid88074

Nearest PDB structures (foldseek):
  8ile-assembly1_A  TM=4.479E-01  e=4.133E-02  African swine fever virus BA71V
  8ild-assembly1_B  TM=4.727E-01  e=5.467E-02  African swine fever virus BA71V
  4huz-assembly1_A-2  TM=5.339E-01  e=2.215E-01  Sphingobium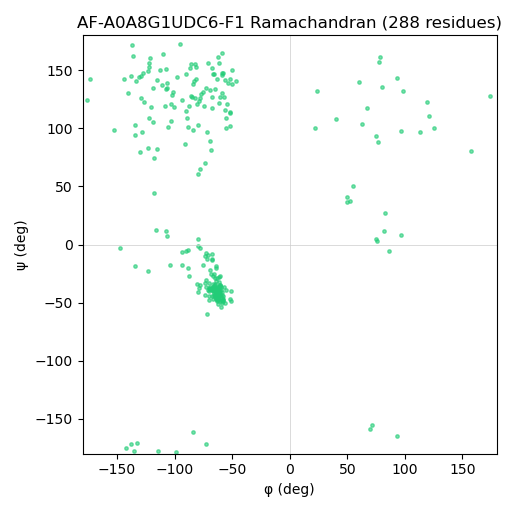 chlorophenolicum
  5hrh-assembly1_A  TM=4.552E-01  e=8.554E-02  African swine fever virus
  5hr9-assembly2_B  TM=4.394E-01  e=1.132E-01  African swine fever virus

Foldseek 3Di:
DDDDDDDDDDDDDDDDDDDDDDDDDDDPPLPCDPCNVVVLVLQLLLAVLCVVFVWAWAFQVLVVLVVFSQDDDDAETETEDADDDFVVVSQVVSCVSVVVVVWDWDWDDDDSAWTKIWIQGPNDIHIYIYGHFNQPDRFDAGPPRSHTHRDPLSNLLVLLVVLLVPLALSSLSRNVSCVVPDDPVSSQVSVVVRDPDPDPLPSLLSSLVSLQSRLVVDDPVCPPSNVVSPVSSVVSVVVVVVVVCVVVVPPDPVVPPPDPPPDDDDDDDDDDDDDDDDDDDDDDDDDDDD

Sequence (290 aa):
MDETGGAGAAGAGAGEVSVSTGAVGSGSDGEVGPGADERAALLADAQPYCLRHALALAGADALRLHGLAAPVHGTDLLLVTGEGPPLADLATGLAETLRAAGHYVQEPPGTARRRQLDFTVRKLPLAVELRREPLRHPPVLPVGATVPVAALDDVAALAVRTLCERALPADLYVLHALTARRREGELLALADAFDSGPDEDSTARTLADRLETAAALLPPEDPGTRRWAEAWAQDLRLDLLETTALADGLHDPYLEHLEPTESAEPAEPDPADGPATGPAGPPAGPPDDL